Protein AF-A0A9E3U7C8-F1 (afdb_monomer_lite)

pLDDT: mean 84.51, std 13.83, range [32.12, 98.0]

Foldseek 3Di:
DPVVQVPDPDHDAQDLQDFLLSLLVCLVVCCPPYPAHNLNSLVSVCVQAVLPLLSLLLSLQVCLVDDPDPVDDLVVSLVSLVSSCVSCVNPCLLLSLLSCLLCVVVPPPDDPVSVVSSVVSCVSSVDDNDDNVVSNVVSVVSSVVVSVLSNVCCPPNHHNDPGDPPDNCPPPVPVQVNLVVPQPADEDEDDLAADDAASYWYQYPVFGIWGFHHDDVQWTWTQGNVGIDIDGYD

Radius of gyration: 23.05 Å; chains: 1; bounding box: 48×33×70 Å

Structure (mmCIF, N/CA/C/O backbone):
data_AF-A0A9E3U7C8-F1
#
_entry.id   AF-A0A9E3U7C8-F1
#
loop_
_atom_site.group_PDB
_atom_site.id
_atom_site.type_symbol
_atom_site.label_atom_id
_atom_site.label_alt_id
_atom_site.label_comp_id
_atom_site.label_asym_id
_atom_site.label_entity_id
_atom_site.label_seq_id
_atom_site.pdbx_PDB_ins_code
_atom_site.Cartn_x
_atom_site.Cartn_y
_atom_site.Cartn_z
_atom_site.occupancy
_atom_site.B_iso_or_equiv
_atom_site.auth_seq_id
_atom_site.auth_comp_id
_atom_site.auth_asym_id
_atom_site.auth_atom_id
_atom_site.pdbx_PDB_model_num
ATOM 1 N N . MET A 1 1 ? -19.867 4.356 0.091 1.00 78.50 1 MET A N 1
ATOM 2 C CA . MET A 1 1 ? -18.751 3.593 0.714 1.00 78.50 1 MET A CA 1
ATOM 3 C C . MET A 1 1 ? -18.212 4.478 1.822 1.00 78.50 1 MET A C 1
ATOM 5 O O . MET A 1 1 ? -17.966 5.629 1.525 1.00 78.50 1 MET A O 1
ATOM 9 N N . PHE A 1 2 ? -18.067 3.967 3.047 1.00 81.31 2 PHE A N 1
ATOM 10 C CA . PHE A 1 2 ? -17.674 4.732 4.254 1.00 81.31 2 PHE A CA 1
ATOM 11 C C . PHE A 1 2 ? -18.694 5.779 4.751 1.00 81.31 2 PHE A C 1
ATOM 13 O O . PHE A 1 2 ? -18.320 6.736 5.419 1.00 81.31 2 PHE A O 1
ATOM 20 N N . GLU A 1 3 ? -19.989 5.555 4.510 1.00 80.94 3 GLU A N 1
ATOM 21 C CA . GLU A 1 3 ? -21.076 6.455 4.952 1.00 80.94 3 GLU A CA 1
ATOM 22 C C . GLU A 1 3 ? -21.087 6.670 6.477 1.00 80.94 3 GLU A C 1
ATOM 24 O O . GLU A 1 3 ? -21.337 7.763 6.963 1.00 80.94 3 GLU A O 1
ATOM 29 N N . ASP A 1 4 ? -20.693 5.655 7.246 1.00 75.62 4 ASP A N 1
ATOM 30 C CA . ASP A 1 4 ? -20.546 5.715 8.705 1.00 75.62 4 ASP A CA 1
ATOM 31 C C . ASP A 1 4 ? -19.443 6.668 9.202 1.00 75.62 4 ASP A C 1
ATOM 33 O O . ASP A 1 4 ? -19.401 7.001 10.390 1.00 75.62 4 ASP A O 1
ATOM 37 N N . ILE A 1 5 ? -18.521 7.061 8.323 1.00 76.06 5 ILE A N 1
ATOM 38 C CA . ILE A 1 5 ? -17.492 8.071 8.580 1.00 76.06 5 ILE A CA 1
ATOM 39 C C . ILE A 1 5 ? -17.965 9.435 8.081 1.00 76.06 5 ILE A C 1
ATOM 41 O O . ILE A 1 5 ? -17.822 10.413 8.811 1.00 76.06 5 ILE A O 1
ATOM 45 N N . ASP A 1 6 ? -18.558 9.485 6.887 1.00 77.94 6 ASP A N 1
ATOM 46 C CA . ASP A 1 6 ? -19.088 10.716 6.289 1.00 77.94 6 ASP A CA 1
ATOM 47 C C . ASP A 1 6 ? -20.191 11.353 7.157 1.00 77.94 6 ASP A C 1
ATOM 49 O O . ASP A 1 6 ? -20.260 12.575 7.284 1.00 77.94 6 ASP A O 1
ATOM 53 N N . ASP A 1 7 ? -21.009 10.530 7.821 1.00 74.88 7 ASP A N 1
ATOM 54 C CA . ASP A 1 7 ? -22.112 10.969 8.685 1.00 74.88 7 ASP A CA 1
ATOM 55 C C . ASP A 1 7 ? -21.655 11.475 10.070 1.00 74.88 7 ASP A C 1
ATOM 57 O O . ASP A 1 7 ? -22.468 11.935 10.886 1.00 74.88 7 ASP A O 1
ATOM 61 N N . GLN A 1 8 ? -20.356 11.398 10.384 1.00 70.12 8 GLN A N 1
ATOM 62 C CA . GLN A 1 8 ? -19.841 11.871 11.666 1.00 70.12 8 GLN A CA 1
ATOM 63 C C . GLN A 1 8 ? -19.815 13.400 11.711 1.00 70.12 8 GLN A C 1
ATOM 65 O O . GLN A 1 8 ? -19.212 14.077 10.886 1.00 70.12 8 GLN A O 1
ATOM 70 N N . LYS A 1 9 ? -20.430 13.966 12.758 1.00 57.94 9 LYS A N 1
ATOM 71 C CA . LYS A 1 9 ? -20.513 15.424 12.970 1.00 57.94 9 LYS A CA 1
ATOM 72 C C . LYS A 1 9 ? -19.160 16.104 13.199 1.00 57.94 9 LYS A C 1
ATOM 74 O O . LYS A 1 9 ? -19.092 17.331 13.173 1.00 57.94 9 LYS A O 1
ATOM 79 N N . SER A 1 10 ? -18.110 15.339 13.486 1.00 58.47 10 SER A N 1
ATOM 80 C CA . SER A 1 10 ? -16.766 15.852 13.733 1.00 58.47 10 SER A CA 1
ATOM 81 C C . SER A 1 10 ? -15.799 15.261 12.711 1.00 58.47 10 SER A C 1
ATOM 83 O O . SER A 1 10 ? -15.865 14.057 1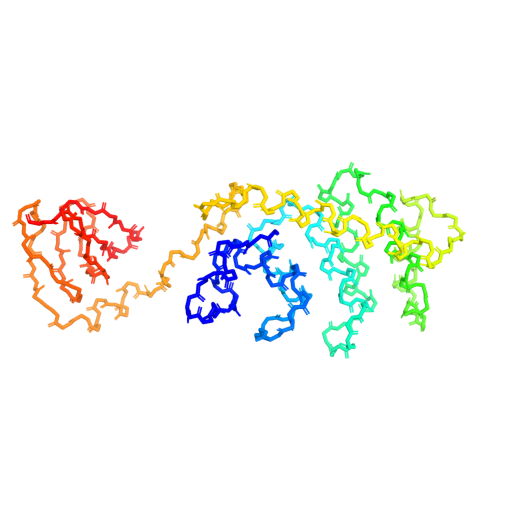2.465 1.00 58.47 10 SER A O 1
ATOM 85 N N . PRO A 1 11 ? -14.897 16.075 12.133 1.00 63.81 11 PRO A N 1
ATOM 86 C CA . PRO A 1 11 ? -13.917 15.579 11.181 1.00 63.81 11 PRO A CA 1
ATOM 87 C C . PRO A 1 11 ? -13.033 14.529 11.857 1.00 63.81 11 PRO A C 1
ATOM 89 O O . PRO A 1 11 ? -12.465 14.779 12.922 1.00 63.81 11 PRO A O 1
ATOM 92 N N . ILE A 1 12 ? -12.926 13.350 11.243 1.00 65.25 12 ILE A N 1
ATOM 93 C CA . ILE A 1 12 ? -12.009 12.313 11.712 1.00 65.25 12 ILE A CA 1
ATOM 94 C C . ILE A 1 12 ? -10.585 12.821 11.499 1.00 65.25 12 ILE A C 1
ATOM 96 O O . ILE A 1 12 ? -10.178 13.101 10.371 1.00 65.25 12 ILE A O 1
ATOM 100 N N . GLU A 1 13 ? -9.811 12.924 12.578 1.00 66.62 13 GLU A N 1
ATOM 101 C CA . GLU A 1 13 ? -8.383 13.190 12.460 1.00 66.62 13 GLU A CA 1
ATOM 102 C C . GLU A 1 13 ? -7.689 11.935 11.918 1.00 66.62 13 GLU A C 1
ATOM 104 O O . GLU A 1 13 ? -7.498 10.936 12.613 1.00 66.62 13 GLU A O 1
ATOM 109 N N . ILE A 1 14 ? -7.347 11.974 10.632 1.00 73.00 14 ILE A N 1
ATOM 110 C CA . ILE A 1 14 ? -6.624 10.898 9.962 1.00 73.00 14 ILE A CA 1
ATOM 111 C C . ILE A 1 14 ? -5.129 11.099 10.227 1.00 73.00 14 ILE A C 1
ATOM 113 O O . ILE A 1 14 ? -4.479 11.932 9.593 1.00 73.00 14 ILE A O 1
ATOM 117 N N . SER A 1 15 ? -4.597 10.335 11.180 1.00 78.75 15 SER A N 1
ATOM 118 C CA . SER A 1 15 ? -3.176 10.287 11.536 1.00 78.75 15 SER A CA 1
ATOM 119 C C . SER A 1 15 ? -2.594 8.881 11.330 1.00 78.75 15 SER A C 1
ATOM 121 O O . SER A 1 15 ? -3.323 7.918 11.080 1.00 78.75 15 SER A O 1
ATOM 123 N N . ARG A 1 16 ? -1.270 8.734 11.476 1.00 76.00 16 ARG A N 1
ATOM 124 C CA . ARG A 1 16 ? -0.581 7.429 11.398 1.00 76.00 16 ARG A CA 1
ATOM 125 C C . ARG A 1 16 ? -1.043 6.421 12.453 1.00 76.00 16 ARG A C 1
ATOM 127 O O . ARG A 1 16 ? -0.922 5.217 12.229 1.00 76.00 16 ARG A O 1
ATOM 134 N N . ASP A 1 17 ? -1.589 6.903 13.565 1.00 79.31 17 ASP A N 1
ATOM 135 C CA . ASP A 1 17 ? -2.073 6.081 14.679 1.00 79.31 17 ASP A CA 1
ATOM 136 C C . ASP A 1 17 ? -3.568 5.751 14.560 1.00 79.31 17 ASP A C 1
ATOM 138 O O . ASP A 1 17 ? -4.105 4.979 15.355 1.00 79.31 17 ASP A O 1
ATOM 142 N N . ALA A 1 18 ? -4.255 6.293 13.547 1.00 84.50 18 ALA A N 1
ATOM 143 C CA . ALA A 1 18 ? -5.677 6.060 13.338 1.00 84.50 18 ALA A CA 1
ATOM 144 C C . ALA A 1 18 ? -5.978 4.578 13.053 1.00 84.50 18 ALA A C 1
ATOM 146 O O . ALA A 1 18 ? -5.173 3.864 12.454 1.00 84.50 18 ALA A O 1
ATOM 147 N N . GLY A 1 19 ? -7.156 4.092 13.451 1.00 87.69 19 GLY A N 1
ATOM 148 C CA . GLY A 1 19 ? -7.571 2.712 13.169 1.00 87.69 19 GLY A CA 1
ATOM 149 C C . GLY A 1 19 ? -7.605 2.407 11.666 1.00 87.69 19 GLY A C 1
ATOM 150 O O . GLY A 1 19 ? -7.780 3.310 10.850 1.00 87.69 19 GLY A O 1
ATOM 151 N N . ASP A 1 20 ? -7.465 1.133 11.288 1.00 91.94 20 ASP A N 1
ATOM 152 C CA . ASP A 1 20 ? -7.358 0.723 9.875 1.00 91.94 20 ASP A CA 1
ATOM 153 C C . ASP A 1 20 ? -8.473 1.295 8.999 1.00 91.94 20 ASP A C 1
ATOM 155 O O . ASP A 1 20 ? -8.213 1.754 7.894 1.00 91.94 20 ASP A O 1
ATOM 159 N N . ARG A 1 21 ? -9.707 1.337 9.512 1.00 91.19 21 ARG A N 1
ATOM 160 C CA . ARG A 1 21 ? -10.847 1.901 8.789 1.00 91.19 21 ARG A CA 1
ATOM 161 C C . ARG A 1 21 ? -10.621 3.358 8.363 1.00 91.19 21 ARG A C 1
ATOM 163 O O . ARG A 1 21 ? -10.924 3.707 7.227 1.00 91.19 21 ARG A O 1
ATOM 170 N N . ALA A 1 22 ? -10.076 4.186 9.253 1.00 89.44 22 ALA A N 1
ATOM 171 C CA . ALA A 1 22 ? -9.785 5.590 8.971 1.00 89.44 22 ALA A CA 1
ATOM 172 C C . ALA A 1 22 ? -8.627 5.737 7.971 1.00 89.44 22 ALA A C 1
ATOM 174 O O . ALA A 1 22 ? -8.681 6.592 7.091 1.00 89.44 22 ALA A O 1
ATOM 175 N N . VAL A 1 23 ? -7.616 4.864 8.051 1.00 91.56 23 VAL A N 1
ATOM 176 C CA . VAL A 1 23 ? -6.511 4.829 7.077 1.00 91.56 23 VAL A CA 1
ATOM 177 C C . VAL A 1 23 ? -7.024 4.440 5.686 1.00 91.56 23 VAL A C 1
ATOM 179 O O . VAL A 1 23 ? -6.678 5.081 4.698 1.00 91.56 23 VAL A O 1
ATOM 182 N N . VAL A 1 24 ? -7.903 3.438 5.588 1.00 93.31 24 VAL A N 1
ATOM 183 C CA . VAL A 1 24 ? -8.509 3.030 4.308 1.00 93.31 24 VAL A CA 1
ATOM 184 C C . VAL A 1 24 ? -9.419 4.130 3.753 1.00 93.31 24 VAL A C 1
ATOM 186 O O . VAL A 1 24 ? -9.406 4.387 2.550 1.00 93.31 24 VAL A O 1
ATOM 189 N N . TYR A 1 25 ? -10.166 4.824 4.611 1.00 90.25 25 TYR A N 1
ATOM 190 C CA . TYR A 1 25 ? -10.960 5.987 4.214 1.00 90.25 25 TYR A CA 1
ATOM 191 C C . TYR A 1 25 ? -10.094 7.126 3.643 1.00 90.25 25 TYR A C 1
ATOM 193 O O . TYR A 1 25 ? -10.458 7.729 2.630 1.00 90.25 25 TYR A O 1
ATOM 201 N N . ALA A 1 26 ? -8.911 7.371 4.218 1.00 89.69 26 ALA A N 1
ATOM 202 C CA . ALA A 1 26 ? -7.942 8.342 3.696 1.00 89.69 26 ALA A CA 1
ATOM 203 C C . ALA A 1 26 ? -7.500 8.015 2.263 1.00 89.69 26 ALA A C 1
ATOM 205 O O . ALA A 1 26 ? -7.431 8.892 1.401 1.00 89.69 26 ALA A O 1
ATOM 206 N N . ILE A 1 27 ? -7.246 6.729 2.002 1.00 92.44 27 ILE A N 1
ATOM 207 C CA . ILE A 1 27 ? -6.900 6.226 0.670 1.00 92.44 27 ILE A CA 1
ATOM 208 C C . ILE A 1 27 ? -8.081 6.422 -0.291 1.00 92.44 27 ILE A C 1
ATOM 210 O O . ILE A 1 27 ? -7.892 6.906 -1.407 1.00 92.44 27 ILE A O 1
ATOM 214 N N . TRP A 1 28 ? -9.300 6.069 0.134 1.00 90.94 28 TRP A N 1
ATOM 215 C CA . TRP A 1 28 ? -10.503 6.142 -0.701 1.00 90.94 28 TRP A CA 1
ATOM 216 C C . TRP A 1 28 ? -10.841 7.572 -1.135 1.00 90.94 28 TRP A C 1
ATOM 218 O O . TRP A 1 28 ? -11.059 7.822 -2.320 1.00 90.94 28 TRP A O 1
ATOM 228 N N . THR A 1 29 ? -10.818 8.520 -0.200 1.00 87.81 29 THR A N 1
ATOM 229 C CA . THR A 1 29 ? -11.077 9.945 -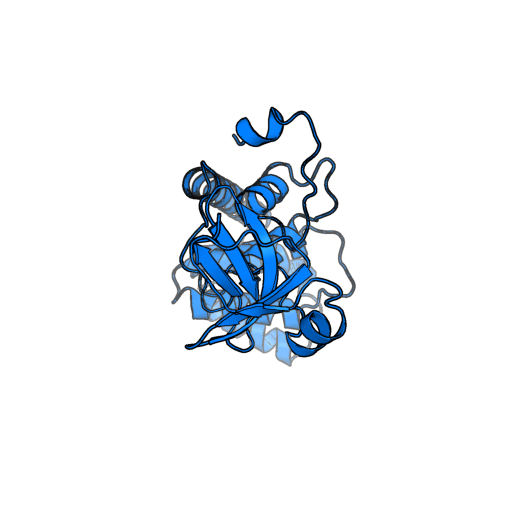0.477 1.00 87.81 29 THR A CA 1
ATOM 230 C C . THR A 1 29 ? -9.949 10.632 -1.246 1.00 87.81 29 THR A C 1
ATOM 232 O O . THR A 1 29 ? -10.059 11.816 -1.565 1.00 87.81 29 THR A O 1
ATOM 235 N N . ARG A 1 30 ? -8.844 9.915 -1.513 1.00 81.56 30 ARG A N 1
ATOM 236 C CA . ARG A 1 30 ? -7.573 10.460 -2.016 1.00 81.56 30 ARG A CA 1
ATOM 237 C C . ARG A 1 30 ? -7.138 11.719 -1.250 1.00 81.56 30 ARG A C 1
ATOM 239 O O . ARG A 1 30 ? -6.553 12.629 -1.828 1.00 81.56 30 ARG A O 1
ATOM 246 N N . SER A 1 31 ? -7.470 11.761 0.043 1.00 61.91 31 SER A N 1
ATOM 247 C CA . SER A 1 31 ? -7.299 12.889 0.959 1.00 61.91 31 SER A CA 1
ATOM 248 C C . SER A 1 31 ? -7.718 14.259 0.397 1.00 61.91 31 SER A C 1
ATOM 250 O O . SER A 1 31 ? -6.964 15.231 0.443 1.00 61.91 31 SER A O 1
ATOM 252 N N . ALA A 1 32 ? -8.962 14.389 -0.074 1.00 47.03 32 ALA A N 1
ATOM 253 C CA . ALA A 1 32 ? -9.602 15.701 -0.213 1.00 47.03 32 ALA A CA 1
ATOM 254 C C . ALA A 1 32 ? -9.953 16.279 1.181 1.00 47.03 32 ALA A C 1
ATOM 256 O O . ALA A 1 32 ? -11.120 16.359 1.552 1.00 47.03 32 ALA A O 1
ATOM 257 N N . GLY A 1 33 ? -8.937 16.636 1.983 1.00 48.03 33 GLY A N 1
ATOM 258 C CA . GLY A 1 33 ? -9.104 17.348 3.263 1.00 48.03 33 GLY A CA 1
ATOM 259 C C . GLY A 1 33 ? -8.424 16.749 4.506 1.00 48.03 33 GLY A C 1
ATOM 260 O O . GLY A 1 33 ? -8.638 17.270 5.600 1.00 48.03 33 GLY A O 1
ATOM 261 N N . GLY A 1 34 ? -7.619 15.685 4.386 1.00 54.84 34 GLY A N 1
ATOM 262 C CA . GLY A 1 34 ? -6.896 15.064 5.508 1.00 54.84 34 GLY A CA 1
ATOM 263 C C . GLY A 1 34 ? -5.402 15.424 5.566 1.00 54.84 34 GLY A C 1
ATOM 264 O O . GLY A 1 34 ? -4.814 15.844 4.575 1.00 54.84 34 GLY A O 1
ATOM 265 N N . ARG A 1 35 ? -4.759 15.229 6.731 1.00 66.62 35 ARG A N 1
ATOM 266 C CA . ARG A 1 35 ? -3.300 15.421 6.913 1.00 66.62 35 ARG A CA 1
ATOM 267 C C . ARG A 1 35 ? -2.441 14.275 6.360 1.00 66.62 35 ARG A C 1
ATOM 269 O O . ARG A 1 35 ? -1.246 14.474 6.189 1.00 66.62 35 ARG A O 1
ATOM 276 N N . LEU A 1 36 ? -3.023 13.096 6.126 1.00 79.94 36 LEU A N 1
ATOM 277 C CA . LEU A 1 36 ? -2.306 11.900 5.675 1.00 79.94 36 LEU A CA 1
ATOM 278 C C . LEU A 1 36 ? -2.376 11.794 4.147 1.00 79.94 36 LEU A C 1
ATOM 280 O O . LEU A 1 36 ? -3.473 11.724 3.587 1.00 79.94 36 LEU A O 1
ATOM 284 N N . ALA A 1 37 ? -1.224 11.785 3.480 1.00 87.38 37 ALA A N 1
ATOM 285 C CA . ALA A 1 37 ? -1.157 11.572 2.036 1.00 87.38 37 ALA A CA 1
ATOM 286 C C . ALA A 1 37 ? -1.472 10.105 1.675 1.00 87.38 37 ALA A C 1
ATOM 288 O O . ALA A 1 37 ? -1.396 9.208 2.519 1.00 87.38 37 ALA A O 1
ATOM 289 N N . VAL A 1 38 ? -1.872 9.840 0.427 1.00 90.56 38 VAL A N 1
ATOM 290 C CA . VAL A 1 38 ? -2.312 8.493 0.002 1.00 90.56 38 VAL A CA 1
ATOM 291 C C . VAL A 1 38 ? -1.163 7.481 0.049 1.00 90.56 38 VAL A C 1
ATOM 293 O O . VAL A 1 38 ? -1.358 6.351 0.499 1.00 90.56 38 VAL A O 1
ATOM 296 N N . ASP A 1 39 ? 0.034 7.881 -0.375 1.00 90.62 39 ASP A N 1
ATOM 297 C CA . ASP A 1 39 ? 1.257 7.081 -0.272 1.00 90.62 39 ASP A CA 1
ATOM 298 C C . ASP A 1 39 ? 1.586 6.765 1.195 1.00 90.62 39 ASP A C 1
ATOM 300 O O . ASP A 1 39 ? 1.829 5.609 1.547 1.00 90.62 39 ASP A O 1
ATOM 304 N N . GLU A 1 40 ? 1.477 7.765 2.071 1.00 90.38 40 GLU A N 1
ATOM 305 C CA . GLU A 1 40 ? 1.705 7.618 3.505 1.00 90.38 40 GLU A CA 1
ATOM 306 C C . GLU A 1 40 ? 0.694 6.655 4.143 1.00 90.38 40 GLU A C 1
ATOM 308 O O . GLU A 1 40 ? 1.067 5.808 4.956 1.00 90.38 40 GLU A O 1
ATOM 313 N N . ALA A 1 41 ? -0.575 6.719 3.735 1.00 92.56 41 ALA A N 1
ATOM 314 C CA . ALA A 1 41 ? -1.621 5.819 4.203 1.00 92.56 41 ALA A CA 1
ATOM 315 C C . ALA A 1 41 ? -1.356 4.357 3.803 1.00 92.56 41 ALA A C 1
ATOM 317 O O . ALA A 1 41 ? -1.465 3.456 4.642 1.00 92.56 41 ALA A O 1
ATOM 318 N N . TRP A 1 42 ? -0.930 4.100 2.562 1.00 95.00 42 TRP A N 1
ATOM 319 C CA . TRP A 1 42 ? -0.476 2.762 2.162 1.00 95.00 42 TRP A CA 1
ATOM 320 C C . TRP A 1 42 ? 0.778 2.324 2.923 1.00 95.00 42 TRP A C 1
ATOM 322 O O . TRP A 1 42 ? 0.886 1.157 3.307 1.00 95.00 42 TRP A O 1
ATOM 332 N N . GLY A 1 43 ? 1.698 3.253 3.195 1.00 92.69 43 GLY A N 1
ATOM 333 C CA . GLY A 1 43 ? 2.867 3.022 4.039 1.00 92.69 43 GLY A CA 1
ATOM 334 C C . GLY A 1 43 ? 2.496 2.575 5.455 1.00 92.69 43 GLY A C 1
ATOM 335 O O . GLY A 1 43 ? 3.061 1.600 5.954 1.00 92.69 43 GLY A O 1
ATOM 336 N N . VAL A 1 44 ? 1.498 3.219 6.071 1.00 92.62 44 VAL A N 1
ATOM 337 C CA . VAL A 1 44 ? 0.944 2.832 7.380 1.00 92.62 44 VAL A CA 1
ATOM 338 C C . VAL A 1 44 ? 0.355 1.421 7.329 1.00 92.62 44 VAL A C 1
ATOM 340 O O . VAL A 1 44 ? 0.663 0.603 8.198 1.00 92.62 44 VAL A O 1
ATOM 343 N N . LEU A 1 45 ? -0.450 1.097 6.310 1.00 94.69 45 LEU A N 1
ATOM 344 C CA . LEU A 1 45 ? -1.019 -0.249 6.169 1.00 94.69 45 LEU A CA 1
ATOM 345 C C . LEU A 1 45 ? 0.066 -1.314 5.985 1.00 94.69 45 LEU A C 1
ATOM 347 O O . LEU A 1 45 ? 0.017 -2.349 6.646 1.00 94.69 45 LEU A O 1
ATOM 351 N N . HIS A 1 46 ? 1.072 -1.062 5.147 1.00 94.81 46 HIS A N 1
ATOM 352 C CA . HIS A 1 46 ? 2.191 -1.985 4.969 1.00 94.81 46 HIS A CA 1
ATOM 353 C C . HIS A 1 46 ? 2.988 -2.186 6.267 1.00 94.81 46 HIS A C 1
ATOM 355 O O . HIS A 1 46 ? 3.340 -3.315 6.593 1.00 94.81 46 HIS A O 1
ATOM 361 N N . ALA A 1 47 ? 3.235 -1.124 7.039 1.00 92.00 47 ALA A N 1
ATOM 362 C CA . ALA A 1 47 ? 3.938 -1.237 8.317 1.00 92.00 47 ALA A CA 1
ATOM 363 C C . ALA A 1 47 ? 3.182 -2.120 9.329 1.00 92.00 47 ALA A C 1
ATOM 365 O O . ALA A 1 47 ? 3.803 -2.880 10.070 1.00 92.00 47 ALA A O 1
ATOM 366 N N . ARG A 1 48 ? 1.844 -2.055 9.341 1.00 92.06 48 ARG A N 1
ATOM 367 C CA . ARG A 1 48 ? 0.985 -2.885 10.209 1.00 92.06 48 ARG A CA 1
ATOM 368 C C . ARG A 1 48 ? 0.836 -4.324 9.712 1.00 92.06 48 ARG A C 1
ATOM 370 O O . ARG A 1 48 ? 0.657 -5.243 10.512 1.00 92.06 48 ARG A O 1
ATOM 377 N N . TYR A 1 49 ? 0.893 -4.512 8.396 1.00 93.56 49 TYR A N 1
ATOM 378 C CA . TYR A 1 49 ? 0.641 -5.779 7.716 1.00 93.56 49 TYR A CA 1
ATOM 379 C C . TYR A 1 49 ? 1.751 -6.081 6.693 1.00 93.56 49 TYR A C 1
ATOM 381 O O . TYR A 1 49 ? 1.489 -6.093 5.488 1.00 93.56 49 TYR A O 1
ATOM 389 N N . PRO A 1 50 ? 2.991 -6.350 7.147 1.00 92.12 50 PRO A N 1
ATOM 390 C CA . PRO A 1 50 ? 4.144 -6.530 6.257 1.00 92.12 50 PRO A CA 1
ATOM 391 C C . PRO A 1 50 ? 4.027 -7.768 5.357 1.00 92.12 50 PRO A C 1
ATOM 393 O O . PRO A 1 50 ? 4.635 -7.820 4.289 1.00 92.12 50 PRO A O 1
ATOM 396 N N . ASP A 1 51 ? 3.218 -8.751 5.761 1.00 91.56 51 ASP A N 1
ATOM 397 C CA . ASP A 1 51 ? 2.965 -9.969 4.986 1.00 91.56 51 ASP A CA 1
ATOM 398 C C . ASP A 1 51 ? 1.927 -9.759 3.864 1.00 91.56 51 ASP A C 1
ATOM 400 O O . ASP A 1 51 ? 1.781 -10.601 2.975 1.00 91.56 51 ASP A O 1
ATOM 404 N N . GLU A 1 52 ? 1.205 -8.632 3.863 1.00 94.94 52 GLU A N 1
ATOM 405 C CA . GLU A 1 52 ? 0.274 -8.269 2.795 1.00 94.94 52 GLU A CA 1
ATOM 406 C C . GLU A 1 52 ? 1.018 -7.510 1.688 1.00 94.94 52 GLU A C 1
ATOM 408 O O . GLU A 1 52 ? 1.069 -6.279 1.641 1.00 94.94 52 GLU A O 1
ATOM 413 N N . ALA A 1 53 ? 1.606 -8.272 0.763 1.00 96.06 53 ALA A N 1
ATOM 414 C CA . ALA A 1 53 ? 2.432 -7.743 -0.323 1.00 96.06 53 ALA A CA 1
ATOM 415 C C . ALA A 1 53 ? 1.718 -6.692 -1.197 1.00 96.06 53 ALA A C 1
ATOM 417 O O . ALA A 1 53 ? 2.381 -5.824 -1.772 1.00 96.06 53 ALA A O 1
ATOM 418 N N . ARG A 1 54 ? 0.377 -6.731 -1.284 1.00 97.62 54 ARG A N 1
ATOM 419 C CA . ARG A 1 54 ? -0.407 -5.736 -2.035 1.00 97.62 54 ARG A CA 1
ATOM 420 C C . ARG A 1 54 ? -0.240 -4.328 -1.465 1.00 97.62 54 ARG A C 1
ATOM 422 O O . ARG A 1 54 ? -0.226 -3.375 -2.236 1.00 97.62 54 ARG A O 1
ATOM 429 N N . PHE A 1 55 ? -0.064 -4.182 -0.151 1.00 97.25 55 PHE A N 1
ATOM 430 C CA . PHE A 1 55 ? 0.104 -2.867 0.473 1.00 97.25 55 PHE A CA 1
ATOM 431 C C . PHE A 1 55 ? 1.448 -2.242 0.117 1.00 97.25 55 PHE A C 1
ATOM 433 O O . PHE A 1 55 ? 1.493 -1.064 -0.221 1.00 97.25 55 PHE A O 1
ATOM 440 N N . LEU A 1 56 ? 2.530 -3.029 0.106 1.00 96.94 56 LEU A N 1
ATOM 441 C CA . LEU A 1 56 ? 3.833 -2.532 -0.341 1.00 96.94 56 LEU A CA 1
ATOM 442 C C . LEU A 1 56 ? 3.825 -2.165 -1.828 1.00 96.94 56 LEU A C 1
ATOM 444 O O . LEU A 1 56 ? 4.418 -1.160 -2.215 1.00 96.94 56 LEU A O 1
ATOM 448 N N . LEU A 1 57 ? 3.141 -2.963 -2.651 1.00 98.00 57 LEU A N 1
ATOM 449 C CA . LEU A 1 57 ? 2.992 -2.694 -4.079 1.00 98.00 57 LEU A CA 1
ATOM 450 C C . LEU A 1 57 ? 2.254 -1.373 -4.321 1.00 98.00 57 LEU A C 1
ATOM 452 O O . LEU A 1 57 ? 2.733 -0.540 -5.087 1.00 98.00 57 LEU A O 1
ATOM 456 N N . LEU A 1 58 ? 1.114 -1.167 -3.658 1.00 97.81 58 LEU A N 1
ATOM 457 C CA . LEU A 1 58 ? 0.300 0.040 -3.816 1.00 97.81 58 LEU A CA 1
ATOM 458 C C . LEU A 1 58 ? 0.958 1.277 -3.193 1.00 97.81 58 LEU A C 1
ATOM 460 O O . LEU A 1 58 ? 0.849 2.363 -3.752 1.00 97.81 58 LEU A O 1
ATOM 464 N N . HIS A 1 59 ? 1.722 1.105 -2.112 1.00 95.81 59 HIS A N 1
ATOM 465 C CA . HIS A 1 59 ? 2.585 2.153 -1.570 1.00 95.81 59 HIS A CA 1
ATOM 466 C C . HIS A 1 59 ? 3.635 2.595 -2.598 1.00 95.81 59 HIS A C 1
ATOM 468 O O . HIS A 1 59 ? 3.736 3.780 -2.895 1.00 95.81 59 HIS A O 1
ATOM 474 N N . ALA A 1 60 ? 4.377 1.652 -3.187 1.00 95.44 60 ALA A N 1
ATOM 475 C CA . ALA A 1 60 ? 5.366 1.969 -4.216 1.00 95.44 60 ALA A CA 1
ATOM 476 C C . ALA A 1 60 ? 4.728 2.591 -5.472 1.00 95.44 60 ALA A C 1
ATOM 478 O O . ALA A 1 60 ? 5.347 3.427 -6.121 1.00 95.44 60 ALA A O 1
ATOM 479 N N . TYR A 1 61 ? 3.500 2.195 -5.817 1.00 96.00 61 TYR A N 1
ATOM 480 C CA . TYR A 1 61 ? 2.749 2.793 -6.918 1.00 96.00 61 TYR A CA 1
ATOM 481 C C . TYR A 1 61 ? 2.369 4.253 -6.643 1.00 96.00 61 TYR A C 1
ATOM 483 O O . TYR A 1 61 ? 2.620 5.103 -7.490 1.00 96.00 61 TYR A O 1
ATOM 491 N N . GLU A 1 62 ? 1.805 4.567 -5.476 1.00 93.62 62 GLU A N 1
ATOM 492 C CA . GLU A 1 62 ? 1.409 5.946 -5.152 1.00 93.62 62 GLU A CA 1
ATOM 493 C C . GLU A 1 62 ? 2.632 6.860 -4.938 1.00 93.62 62 GLU A C 1
ATOM 495 O O . GLU A 1 62 ? 2.575 8.026 -5.313 1.00 93.62 62 GLU A O 1
ATOM 500 N N . GLU A 1 63 ? 3.778 6.336 -4.481 1.00 91.88 63 GLU A N 1
ATOM 501 C CA . GLU A 1 63 ? 5.050 7.085 -4.478 1.00 91.88 63 GLU A CA 1
ATOM 502 C C . GLU A 1 63 ? 5.514 7.504 -5.883 1.00 91.88 63 GLU A C 1
ATOM 504 O O . GLU A 1 63 ? 6.158 8.542 -6.020 1.00 91.88 63 GLU A O 1
ATOM 509 N N . LEU A 1 64 ? 5.217 6.717 -6.927 1.00 91.56 64 LEU A N 1
ATOM 510 C CA . LEU A 1 64 ? 5.524 7.100 -8.313 1.00 91.56 64 LEU A CA 1
ATOM 511 C C . LEU A 1 64 ? 4.569 8.173 -8.845 1.00 91.56 64 LEU A C 1
ATOM 513 O O . LEU A 1 64 ? 4.940 8.929 -9.739 1.00 91.56 64 LEU A O 1
ATOM 517 N N . LEU A 1 65 ? 3.328 8.203 -8.352 1.00 89.31 65 LEU A N 1
ATOM 518 C CA . LEU A 1 65 ? 2.324 9.177 -8.787 1.00 89.31 65 LEU A CA 1
ATOM 519 C C . LEU A 1 65 ? 2.425 10.512 -8.044 1.00 89.31 65 LEU A C 1
ATOM 521 O O . LEU A 1 65 ? 1.987 11.531 -8.579 1.00 89.31 65 LEU A O 1
ATOM 525 N N . GLY A 1 66 ? 2.919 10.490 -6.806 1.00 84.00 66 GLY A N 1
ATOM 526 C CA . GLY A 1 66 ? 3.040 11.664 -5.953 1.00 84.00 66 GLY A CA 1
ATOM 527 C C . GLY A 1 66 ? 4.103 12.655 -6.427 1.00 84.00 66 GLY A C 1
ATOM 528 O O . GLY A 1 66 ? 4.947 12.360 -7.276 1.00 84.00 66 GLY A O 1
ATOM 529 N N . GLU A 1 67 ? 4.083 13.851 -5.837 1.00 74.12 67 GLU A N 1
ATOM 530 C CA . GLU A 1 67 ? 5.199 14.784 -5.977 1.00 74.12 67 GLU A CA 1
ATOM 531 C C . GLU A 1 67 ? 6.453 14.126 -5.403 1.00 74.12 67 GLU A C 1
ATOM 533 O O . GLU A 1 67 ? 6.465 13.677 -4.253 1.00 74.12 67 GLU A O 1
ATOM 538 N N . ARG A 1 68 ? 7.499 14.014 -6.229 1.00 67.06 68 ARG A N 1
ATOM 539 C CA . ARG A 1 68 ? 8.727 13.322 -5.845 1.00 67.06 68 ARG A CA 1
ATOM 540 C C . ARG A 1 68 ? 9.309 13.975 -4.596 1.00 67.06 68 ARG A C 1
ATOM 542 O O . ARG A 1 68 ? 9.847 15.076 -4.660 1.00 67.06 68 ARG A O 1
ATOM 549 N N . SER A 1 69 ? 9.214 13.278 -3.470 1.00 65.19 69 SER A N 1
ATOM 550 C CA . SER A 1 69 ? 9.921 13.663 -2.256 1.00 65.19 69 SER A CA 1
ATOM 551 C C . SER A 1 69 ? 11.385 13.238 -2.350 1.00 65.19 69 SER A C 1
ATOM 553 O O . SER A 1 69 ? 11.726 12.276 -3.045 1.00 65.19 69 SER A O 1
ATOM 555 N N . ASP A 1 70 ? 12.249 13.879 -1.562 1.00 65.62 70 ASP A N 1
ATOM 556 C CA . ASP A 1 70 ? 13.656 13.479 -1.395 1.00 65.62 70 ASP A CA 1
ATOM 557 C C . ASP A 1 70 ? 13.816 12.019 -0.915 1.00 65.62 70 ASP A C 1
ATOM 559 O O . ASP A 1 70 ? 14.908 11.444 -0.943 1.00 65.62 70 ASP A O 1
ATOM 563 N N . ALA A 1 71 ? 12.733 11.384 -0.451 1.00 72.00 71 ALA A N 1
ATOM 564 C CA . ALA A 1 71 ? 12.747 9.998 -0.017 1.00 72.00 71 ALA A CA 1
ATOM 565 C C . ALA A 1 71 ? 12.808 9.000 -1.185 1.00 72.00 71 ALA A C 1
ATOM 567 O O . ALA A 1 71 ? 13.281 7.875 -0.965 1.00 72.00 71 ALA A O 1
ATOM 568 N N . TRP A 1 72 ? 12.376 9.385 -2.391 1.00 86.69 72 TRP A N 1
ATOM 569 C CA . TRP A 1 72 ? 12.340 8.503 -3.556 1.00 86.69 72 TRP A CA 1
ATOM 570 C C . TRP A 1 72 ? 13.726 8.341 -4.195 1.00 86.69 72 TRP A C 1
ATOM 572 O O . TRP A 1 72 ? 14.445 9.305 -4.445 1.00 86.69 72 TRP A O 1
ATOM 582 N N . SER A 1 73 ? 14.104 7.098 -4.500 1.00 90.94 73 SER A N 1
ATOM 583 C CA . SER A 1 73 ? 15.256 6.800 -5.355 1.00 90.94 73 SER A CA 1
ATOM 584 C C . SER A 1 73 ? 15.036 5.498 -6.128 1.00 90.94 73 SER A C 1
ATOM 586 O O . SER A 1 73 ? 14.363 4.597 -5.606 1.00 90.94 73 SER A O 1
ATOM 588 N N . PRO A 1 74 ? 15.645 5.333 -7.321 1.00 93.25 74 PRO A N 1
ATOM 589 C CA . PRO A 1 74 ? 15.549 4.089 -8.081 1.00 93.25 74 PRO A CA 1
ATOM 590 C C . PRO A 1 74 ? 15.949 2.863 -7.258 1.00 93.25 74 PRO A C 1
ATOM 592 O O . PRO A 1 74 ? 15.238 1.862 -7.245 1.00 93.25 74 PRO A O 1
ATOM 595 N N . SER A 1 75 ? 17.035 2.950 -6.485 1.00 93.88 75 SER A N 1
ATOM 596 C CA . SER A 1 75 ? 17.516 1.834 -5.665 1.00 93.88 75 SER A CA 1
ATOM 597 C C . SER A 1 75 ? 16.495 1.406 -4.604 1.00 93.88 75 SER A C 1
ATOM 599 O O . SER A 1 75 ? 16.263 0.210 -4.415 1.00 93.88 75 SER A O 1
ATOM 601 N N . LYS A 1 76 ? 15.855 2.368 -3.917 1.00 93.50 76 LYS A N 1
ATOM 602 C CA . LYS A 1 76 ? 14.810 2.084 -2.917 1.00 93.50 76 LYS A CA 1
ATOM 603 C C . LYS A 1 76 ? 13.569 1.491 -3.573 1.00 93.50 76 LYS A C 1
ATOM 605 O O . LYS A 1 76 ? 13.024 0.511 -3.069 1.00 93.50 76 LYS A O 1
ATOM 610 N N . PHE A 1 77 ? 13.155 2.045 -4.708 1.00 95.19 77 PHE A N 1
ATOM 611 C CA . PHE A 1 77 ? 12.024 1.539 -5.473 1.00 95.19 77 PHE A CA 1
ATOM 612 C C . PHE A 1 77 ? 12.249 0.084 -5.918 1.00 95.19 77 PHE A C 1
ATOM 614 O O . PHE A 1 77 ? 11.431 -0.787 -5.621 1.00 95.19 77 PHE A O 1
ATOM 621 N N . LEU A 1 78 ? 13.395 -0.223 -6.535 1.00 96.06 78 LEU A N 1
ATOM 622 C CA . LEU A 1 78 ? 13.733 -1.585 -6.964 1.00 96.06 78 LEU A CA 1
ATOM 623 C C . LEU A 1 78 ? 13.808 -2.559 -5.776 1.00 96.06 78 LEU A C 1
ATOM 625 O O . LEU A 1 78 ? 13.402 -3.717 -5.899 1.00 96.06 78 LEU A O 1
ATOM 629 N N . ALA A 1 79 ? 14.279 -2.100 -4.610 1.00 95.94 79 ALA A N 1
ATOM 630 C CA . ALA A 1 79 ? 14.261 -2.897 -3.386 1.00 95.94 79 ALA A CA 1
ATOM 631 C C . ALA A 1 79 ? 12.828 -3.225 -2.926 1.00 95.94 79 ALA A C 1
ATOM 633 O O . ALA A 1 79 ? 12.558 -4.383 -2.597 1.00 95.94 79 ALA A O 1
ATOM 634 N N . LYS A 1 80 ? 11.899 -2.256 -2.972 1.00 95.94 80 LYS A N 1
ATOM 635 C CA . LYS A 1 80 ? 10.475 -2.491 -2.674 1.00 95.94 80 LYS A CA 1
ATOM 636 C C . LYS A 1 80 ? 9.850 -3.484 -3.655 1.00 95.94 80 LYS A C 1
ATOM 638 O O . LYS A 1 80 ? 9.201 -4.428 -3.217 1.00 95.94 80 LYS A O 1
ATOM 643 N N . VAL A 1 81 ? 10.099 -3.341 -4.961 1.00 96.44 81 VAL A N 1
ATOM 644 C CA . VAL A 1 81 ? 9.593 -4.288 -5.975 1.00 96.44 81 VAL A CA 1
ATOM 645 C C . VAL A 1 81 ? 10.107 -5.705 -5.709 1.00 96.44 81 VAL A C 1
ATOM 647 O O . VAL A 1 81 ? 9.337 -6.662 -5.764 1.00 96.44 81 VAL A O 1
ATOM 650 N N . ARG A 1 82 ? 11.391 -5.863 -5.358 1.00 96.12 82 ARG A N 1
ATOM 651 C CA . ARG A 1 82 ? 11.940 -7.171 -4.972 1.00 96.12 82 ARG A CA 1
ATOM 652 C C . ARG A 1 82 ? 11.205 -7.753 -3.764 1.00 96.12 82 ARG A C 1
ATOM 654 O O . ARG A 1 82 ? 10.784 -8.904 -3.820 1.00 96.12 82 ARG A O 1
ATOM 661 N N . GLN A 1 83 ? 11.019 -6.953 -2.715 1.00 96.00 83 GLN A N 1
ATOM 662 C CA . GLN A 1 83 ? 10.320 -7.375 -1.502 1.00 96.00 83 GLN A CA 1
ATOM 663 C C . GLN A 1 83 ? 8.873 -7.796 -1.794 1.00 96.00 83 GLN A C 1
ATOM 665 O O . GLN A 1 83 ? 8.442 -8.833 -1.305 1.00 96.00 83 GLN A O 1
ATOM 670 N N . VAL A 1 84 ? 8.147 -7.068 -2.650 1.00 96.50 84 VAL A N 1
ATOM 671 C CA . VAL A 1 84 ? 6.805 -7.468 -3.111 1.00 96.50 84 VAL A CA 1
ATOM 672 C C . VAL A 1 84 ? 6.829 -8.866 -3.729 1.00 96.50 84 VAL A C 1
ATOM 674 O O . VAL A 1 84 ? 6.004 -9.707 -3.378 1.00 96.50 84 VAL A O 1
ATOM 677 N N . LEU A 1 85 ? 7.774 -9.134 -4.635 1.00 94.62 85 LEU A N 1
ATOM 678 C CA . LEU A 1 85 ? 7.880 -10.430 -5.310 1.00 94.62 85 LEU A CA 1
ATOM 679 C C . LEU A 1 85 ? 8.236 -11.569 -4.349 1.00 94.62 85 LEU A C 1
ATOM 681 O O . LEU A 1 85 ? 7.749 -12.690 -4.526 1.00 94.62 85 LEU A O 1
ATOM 685 N N . ASP A 1 86 ? 9.083 -11.286 -3.359 1.00 93.94 86 ASP A N 1
ATOM 686 C CA . ASP A 1 86 ? 9.499 -12.240 -2.332 1.00 93.94 86 ASP A CA 1
ATOM 687 C C . ASP A 1 86 ? 8.335 -12.568 -1.388 1.00 93.94 86 ASP A C 1
ATOM 689 O O . ASP A 1 86 ? 7.976 -13.738 -1.256 1.00 93.94 86 ASP A O 1
ATOM 693 N N . THR A 1 87 ? 7.665 -11.555 -0.828 1.00 92.94 87 THR A N 1
ATOM 694 C CA . THR A 1 87 ? 6.513 -11.733 0.072 1.00 92.94 87 THR A CA 1
ATOM 695 C C . THR A 1 87 ? 5.319 -12.376 -0.642 1.00 92.94 87 THR A C 1
ATOM 697 O O . THR A 1 87 ? 4.628 -13.228 -0.084 1.00 92.94 87 THR A O 1
ATOM 700 N N . ALA A 1 88 ? 5.059 -12.014 -1.903 1.00 91.94 88 ALA A N 1
ATOM 701 C CA . ALA A 1 88 ? 3.922 -12.552 -2.649 1.00 91.94 88 ALA A CA 1
ATOM 702 C C . ALA A 1 88 ? 4.121 -14.001 -3.124 1.00 91.94 88 ALA A C 1
ATOM 704 O O . ALA A 1 88 ? 3.142 -14.627 -3.547 1.00 91.94 88 ALA A O 1
ATOM 705 N N . GLY A 1 89 ? 5.355 -14.522 -3.111 1.00 90.75 89 GLY A N 1
ATOM 706 C CA . GLY A 1 89 ? 5.681 -15.833 -3.679 1.00 90.75 89 GLY A CA 1
ATOM 707 C C . GLY A 1 89 ? 5.353 -15.926 -5.175 1.00 90.75 89 GLY A C 1
ATOM 708 O O . GLY A 1 89 ? 4.892 -16.959 -5.648 1.00 90.75 89 GLY A O 1
ATOM 709 N N . GLY A 1 90 ? 5.501 -14.820 -5.913 1.00 83.69 90 GLY A N 1
ATOM 710 C CA . GLY A 1 90 ? 5.198 -14.737 -7.348 1.00 83.69 90 GLY A CA 1
ATOM 711 C C . GLY A 1 90 ? 3.731 -14.475 -7.726 1.00 83.69 90 GLY A C 1
ATOM 712 O O . GLY A 1 90 ? 3.440 -14.251 -8.900 1.00 83.69 90 GLY A O 1
ATOM 713 N N . ARG A 1 91 ? 2.800 -14.434 -6.760 1.00 92.88 91 ARG A N 1
ATOM 714 C CA . ARG A 1 91 ? 1.367 -14.170 -7.027 1.00 92.88 91 ARG A CA 1
ATOM 715 C C . ARG A 1 91 ? 1.079 -12.776 -7.591 1.00 92.88 91 ARG A C 1
ATOM 717 O O . ARG A 1 91 ? 0.059 -12.608 -8.241 1.00 92.88 91 ARG A O 1
ATOM 724 N N . LEU A 1 92 ? 1.976 -11.815 -7.357 1.00 95.38 92 LEU A N 1
ATOM 725 C CA . LEU A 1 92 ? 1.873 -10.433 -7.843 1.00 95.38 92 LEU A CA 1
ATOM 726 C C . LEU A 1 92 ? 2.834 -10.134 -9.006 1.00 95.38 92 LEU A C 1
ATOM 728 O O . LEU A 1 92 ? 3.210 -8.985 -9.230 1.00 95.38 92 LEU A O 1
ATOM 732 N N . ASN A 1 93 ? 3.296 -11.159 -9.734 1.00 93.69 93 ASN A N 1
ATOM 733 C CA . ASN A 1 93 ? 4.179 -10.961 -10.888 1.00 93.69 93 ASN A CA 1
ATOM 734 C C . ASN A 1 93 ? 3.574 -10.033 -11.966 1.00 93.69 93 ASN A C 1
ATOM 736 O O . ASN A 1 93 ? 4.316 -9.190 -12.475 1.00 93.69 93 ASN A O 1
ATOM 740 N N . PRO A 1 94 ? 2.283 -10.149 -12.347 1.00 94.62 94 PRO A N 1
ATOM 741 C CA . PRO A 1 94 ? 1.672 -9.230 -13.310 1.00 94.62 94 PRO A CA 1
ATOM 742 C C . PRO A 1 94 ? 1.669 -7.775 -12.828 1.00 94.62 94 PRO A C 1
ATOM 744 O O . PRO A 1 94 ? 2.051 -6.882 -13.576 1.00 94.62 94 PRO A O 1
ATOM 747 N N . GLU A 1 95 ? 1.311 -7.541 -11.571 1.00 96.50 95 GLU A N 1
ATOM 748 C CA . GLU A 1 95 ? 1.199 -6.208 -10.984 1.00 96.50 95 GLU A CA 1
ATOM 749 C C . GLU A 1 95 ? 2.584 -5.583 -10.766 1.00 96.50 95 GLU A C 1
ATOM 751 O O . GLU A 1 95 ? 2.786 -4.403 -11.035 1.00 96.50 95 GLU A O 1
ATOM 756 N N . ALA A 1 96 ? 3.577 -6.372 -10.351 1.00 95.94 96 ALA A N 1
ATOM 757 C CA . ALA A 1 96 ? 4.963 -5.917 -10.257 1.00 95.94 96 ALA A CA 1
ATOM 758 C C . ALA A 1 96 ? 5.545 -5.568 -11.637 1.00 95.94 96 ALA A C 1
ATOM 760 O O . ALA A 1 96 ? 6.307 -4.610 -11.764 1.00 95.94 96 ALA A O 1
ATOM 761 N N . ARG A 1 97 ? 5.170 -6.311 -12.687 1.00 95.31 97 ARG A N 1
ATOM 762 C CA . ARG A 1 97 ? 5.526 -5.974 -14.073 1.00 95.31 97 ARG A CA 1
ATOM 763 C C . ARG A 1 97 ? 4.908 -4.646 -14.493 1.00 95.31 97 ARG A C 1
ATOM 765 O O . ARG A 1 97 ? 5.600 -3.827 -15.089 1.00 95.31 97 ARG A O 1
ATOM 772 N N . ASP A 1 98 ? 3.635 -4.436 -14.174 1.00 96.00 98 ASP A N 1
ATOM 773 C CA . ASP A 1 98 ? 2.945 -3.178 -14.451 1.00 96.00 98 ASP A CA 1
ATOM 774 C C . ASP A 1 98 ? 3.605 -2.013 -13.705 1.00 96.00 98 ASP A C 1
ATOM 776 O O . ASP A 1 98 ? 3.835 -0.959 -14.291 1.00 96.00 98 ASP A O 1
ATOM 780 N N . LEU A 1 99 ? 4.008 -2.221 -12.450 1.00 95.81 99 LEU A N 1
ATOM 781 C CA . LEU A 1 99 ? 4.699 -1.214 -11.647 1.00 95.81 99 LEU A CA 1
ATOM 782 C C . LEU A 1 99 ? 6.056 -0.821 -12.257 1.00 95.81 99 LEU A C 1
ATOM 784 O O . LEU A 1 99 ? 6.376 0.362 -12.348 1.00 95.81 99 LEU A O 1
ATOM 788 N N . LEU A 1 100 ? 6.831 -1.798 -12.742 1.00 95.19 100 LEU A N 1
ATOM 789 C CA . LEU A 1 100 ? 8.085 -1.546 -13.464 1.00 95.19 100 LEU A CA 1
ATOM 790 C C . LEU A 1 100 ? 7.867 -0.860 -14.821 1.00 95.19 100 LEU A C 1
ATOM 792 O O . LEU A 1 100 ? 8.737 -0.110 -15.259 1.00 95.19 100 LEU A O 1
ATOM 796 N N . ALA A 1 101 ? 6.745 -1.126 -15.498 1.00 94.31 101 ALA A N 1
ATOM 797 C CA . ALA A 1 101 ? 6.391 -0.451 -16.746 1.00 94.31 101 ALA A CA 1
ATOM 798 C C . ALA A 1 101 ? 6.050 1.024 -16.506 1.00 94.31 101 ALA A C 1
ATOM 800 O O . ALA A 1 101 ? 6.501 1.877 -17.261 1.00 94.31 101 ALA A O 1
ATOM 801 N N . VAL A 1 102 ? 5.306 1.325 -15.436 1.00 94.44 102 VAL A N 1
ATOM 802 C CA . VAL A 1 102 ? 4.973 2.706 -15.056 1.00 94.44 102 VAL A CA 1
ATOM 803 C C . VAL A 1 102 ? 6.222 3.499 -14.671 1.00 94.44 102 VAL A C 1
ATOM 805 O O . VAL A 1 102 ? 6.337 4.650 -15.067 1.00 94.44 102 VAL A O 1
ATOM 808 N N . ALA A 1 103 ? 7.171 2.882 -13.963 1.00 93.62 103 ALA A N 1
ATOM 809 C CA . ALA A 1 103 ? 8.405 3.539 -13.524 1.00 93.62 103 ALA A CA 1
ATOM 810 C C . ALA A 1 103 ? 9.493 3.647 -14.612 1.00 93.62 103 ALA A C 1
ATOM 812 O O . ALA A 1 103 ? 10.608 4.068 -14.313 1.00 93.62 103 ALA A O 1
ATOM 813 N N . ALA A 1 104 ? 9.244 3.194 -15.846 1.00 91.12 104 ALA A N 1
ATOM 814 C CA . ALA A 1 104 ? 10.302 3.002 -16.842 1.00 91.12 104 ALA A CA 1
ATOM 815 C C . ALA A 1 104 ? 11.104 4.284 -17.135 1.00 91.12 104 ALA A C 1
ATOM 817 O O . ALA A 1 104 ? 12.337 4.223 -17.214 1.00 91.12 104 ALA A O 1
ATOM 818 N N . ASP A 1 105 ? 10.411 5.418 -17.237 1.00 88.25 105 ASP A N 1
ATOM 819 C CA . ASP A 1 105 ? 11.015 6.729 -17.495 1.00 88.25 105 ASP A CA 1
ATOM 820 C C . ASP A 1 105 ? 11.751 7.264 -16.259 1.00 88.25 105 ASP A C 1
ATOM 822 O O . ASP A 1 105 ? 12.827 7.849 -16.370 1.00 88.25 105 ASP A O 1
ATOM 826 N N . ASP A 1 106 ? 11.218 7.003 -15.063 1.00 88.88 106 ASP A N 1
ATOM 827 C CA . ASP A 1 106 ? 11.812 7.447 -13.800 1.00 88.88 106 ASP A CA 1
ATOM 828 C C . ASP A 1 106 ? 13.088 6.668 -13.457 1.00 88.88 106 ASP A C 1
ATOM 830 O O . ASP A 1 106 ? 13.978 7.164 -12.766 1.00 88.88 106 ASP A O 1
ATOM 834 N N . LEU A 1 107 ? 13.194 5.442 -13.963 1.00 88.19 107 LEU A N 1
ATOM 835 C CA . LEU A 1 107 ? 14.339 4.562 -13.796 1.00 88.19 107 LEU A CA 1
ATOM 836 C C . LEU A 1 107 ? 15.489 4.887 -14.756 1.00 88.19 107 LEU A C 1
ATOM 838 O O . LEU A 1 107 ? 16.310 4.014 -14.976 1.00 88.19 107 LEU A O 1
ATOM 842 N N . HIS A 1 108 ? 15.585 6.078 -15.349 1.00 83.06 108 HIS A N 1
ATOM 843 C CA . HIS A 1 108 ? 16.758 6.464 -16.141 1.00 83.06 108 HIS A CA 1
ATOM 844 C C . HIS A 1 108 ? 17.251 7.871 -15.764 1.00 83.06 108 HIS A C 1
ATOM 846 O O . HIS A 1 108 ? 16.444 8.797 -15.701 1.00 83.06 108 HIS A O 1
ATOM 852 N N . PRO A 1 109 ? 18.571 8.074 -15.561 1.00 83.56 109 PRO A N 1
ATOM 853 C CA . PRO A 1 109 ? 19.664 7.091 -15.620 1.00 83.56 109 PRO A CA 1
ATOM 854 C C . PRO A 1 109 ? 19.815 6.252 -14.330 1.00 83.56 109 PRO A C 1
ATOM 856 O O . PRO A 1 109 ? 19.538 6.733 -13.233 1.00 83.56 109 PRO A O 1
ATOM 859 N N . LEU A 1 110 ? 20.312 5.011 -14.451 1.00 90.69 110 LEU A N 1
ATOM 860 C CA . LEU A 1 110 ? 20.658 4.141 -13.310 1.00 90.69 110 LEU A CA 1
ATOM 861 C C . LEU A 1 110 ? 22.163 3.993 -13.146 1.00 90.69 110 LEU A C 1
ATOM 863 O O . LEU A 1 110 ? 22.921 4.045 -14.114 1.00 90.69 110 LEU A O 1
ATOM 867 N N . SER A 1 111 ? 22.571 3.700 -11.912 1.00 92.62 111 SER A N 1
ATOM 868 C CA . SER A 1 111 ? 23.869 3.084 -11.649 1.00 92.62 111 SER A CA 1
ATOM 869 C C . SER A 1 111 ? 23.952 1.700 -12.312 1.00 92.62 111 SER A C 1
ATOM 871 O O . SER A 1 111 ? 22.932 1.044 -12.530 1.00 92.62 111 SER A O 1
ATOM 873 N N . GLU A 1 112 ? 25.165 1.220 -12.593 1.00 92.56 112 GLU A N 1
ATOM 874 C CA . GLU A 1 112 ? 25.383 -0.133 -13.133 1.00 92.56 112 GLU A CA 1
ATOM 875 C C . GLU A 1 112 ? 24.775 -1.215 -12.222 1.00 92.56 112 GLU A C 1
ATOM 877 O O . GLU A 1 112 ? 24.155 -2.175 -12.689 1.00 92.56 112 GLU A O 1
ATOM 882 N N . GLU A 1 113 ? 24.870 -1.017 -10.904 1.00 93.75 113 GLU A N 1
ATOM 883 C CA . GLU A 1 113 ? 24.276 -1.917 -9.921 1.00 93.75 113 GLU A CA 1
ATOM 884 C C . GLU A 1 113 ? 22.745 -1.966 -10.040 1.00 93.75 113 GLU A C 1
ATOM 886 O O . GLU A 1 113 ? 22.158 -3.055 -10.087 1.00 93.75 113 GLU A O 1
ATOM 891 N N . ASP A 1 114 ? 22.087 -0.806 -10.102 1.00 94.56 114 ASP A N 1
ATOM 892 C CA . ASP A 1 114 ? 20.629 -0.733 -10.203 1.00 94.56 114 ASP A CA 1
ATOM 893 C C . ASP A 1 114 ? 20.119 -1.185 -11.573 1.00 94.56 114 ASP A C 1
ATOM 895 O O . ASP A 1 114 ? 19.074 -1.834 -11.638 1.00 94.56 114 ASP A O 1
ATOM 899 N N . ALA A 1 115 ? 20.878 -0.963 -12.649 1.00 94.12 115 ALA A N 1
ATOM 900 C CA . ALA A 1 115 ? 20.585 -1.534 -13.960 1.00 94.12 115 ALA A CA 1
ATOM 901 C C . ALA A 1 115 ? 20.582 -3.073 -13.907 1.00 94.12 115 ALA A C 1
ATOM 903 O O . ALA A 1 115 ? 19.632 -3.717 -14.359 1.00 94.12 115 ALA A O 1
ATOM 904 N N . GLY A 1 116 ? 21.586 -3.677 -13.260 1.00 95.06 116 GLY A N 1
ATOM 905 C CA . GLY A 1 116 ? 21.631 -5.124 -13.044 1.00 95.06 116 GLY A CA 1
ATOM 906 C C . GLY A 1 116 ? 20.494 -5.642 -12.151 1.00 95.06 116 GLY A C 1
ATOM 907 O O . GLY A 1 116 ? 19.965 -6.733 -12.382 1.00 95.06 116 GLY A O 1
ATOM 908 N N . ARG A 1 117 ? 20.084 -4.878 -11.126 1.00 95.62 117 ARG A N 1
ATOM 909 C CA . ARG A 1 117 ? 18.919 -5.214 -10.283 1.00 95.62 117 ARG A CA 1
ATOM 910 C C . ARG A 1 117 ? 17.619 -5.168 -11.083 1.00 95.62 117 ARG A C 1
ATOM 912 O O . ARG A 1 117 ? 16.822 -6.101 -10.974 1.00 95.62 117 ARG A O 1
ATOM 919 N N . LEU A 1 118 ? 17.424 -4.127 -11.889 1.00 94.88 118 LEU A N 1
ATOM 920 C CA . LEU A 1 118 ? 16.262 -3.970 -12.757 1.00 94.88 118 LEU A CA 1
ATOM 921 C C . LEU A 1 118 ? 16.150 -5.134 -13.746 1.00 94.88 118 LEU A C 1
ATOM 923 O O . LEU A 1 118 ? 15.075 -5.716 -13.874 1.00 94.88 118 LEU A O 1
ATOM 927 N N . GLU A 1 119 ? 17.251 -5.542 -14.376 1.00 93.94 119 GLU A N 1
ATOM 928 C CA . GLU A 1 119 ? 17.237 -6.648 -15.338 1.00 93.94 119 GLU A CA 1
ATOM 929 C C . GLU A 1 119 ? 16.853 -7.991 -14.696 1.00 93.94 119 GLU A C 1
ATOM 931 O O . GLU A 1 119 ? 16.034 -8.744 -15.232 1.00 93.94 119 GLU A O 1
ATOM 936 N N . ARG A 1 120 ? 17.348 -8.266 -13.480 1.00 94.75 120 ARG A N 1
ATOM 937 C CA . ARG A 1 120 ? 16.934 -9.453 -12.709 1.00 94.75 120 ARG A CA 1
ATOM 938 C C . ARG A 1 120 ? 15.442 -9.436 -12.381 1.00 94.75 120 ARG A C 1
ATOM 940 O O . ARG A 1 120 ? 14.784 -10.473 -12.472 1.00 94.75 120 ARG A O 1
ATOM 947 N N . LEU A 1 121 ? 14.899 -8.276 -12.006 1.00 94.75 121 LEU A N 1
ATOM 948 C CA . LEU A 1 121 ? 13.468 -8.129 -11.733 1.00 94.75 121 LEU A CA 1
ATOM 949 C C . LEU A 1 121 ? 12.636 -8.343 -13.001 1.00 94.75 121 LEU A C 1
ATOM 951 O O . LEU A 1 121 ? 11.685 -9.122 -12.968 1.00 94.75 121 LEU A O 1
ATOM 955 N N . ARG A 1 122 ? 13.032 -7.733 -14.126 1.00 93.25 122 ARG A N 1
ATOM 956 C CA . ARG A 1 122 ? 12.379 -7.895 -15.438 1.00 93.25 122 ARG A CA 1
ATOM 957 C C . ARG A 1 122 ? 12.347 -9.348 -15.890 1.00 93.25 122 ARG A C 1
ATOM 959 O O . ARG A 1 122 ? 11.288 -9.836 -16.289 1.00 93.25 122 ARG A O 1
ATOM 966 N N . SER A 1 123 ? 13.472 -10.045 -15.750 1.00 93.38 123 SER A N 1
ATOM 967 C CA . SER A 1 123 ? 13.581 -11.478 -16.027 1.00 93.38 123 SER A CA 1
ATOM 968 C C . SER A 1 123 ? 12.622 -12.296 -15.156 1.00 93.38 123 SER A C 1
ATOM 970 O O . SER A 1 123 ? 11.907 -13.158 -15.663 1.00 93.38 123 SER A O 1
ATOM 972 N N . ARG A 1 124 ? 12.536 -11.991 -13.854 1.00 93.62 124 ARG A N 1
ATOM 973 C CA . ARG A 1 124 ? 11.665 -12.708 -12.906 1.00 93.62 124 ARG A CA 1
ATOM 974 C C . ARG A 1 124 ? 10.173 -12.525 -13.191 1.00 93.62 124 ARG A C 1
ATOM 976 O O . ARG A 1 124 ? 9.411 -13.475 -13.033 1.00 93.62 124 ARG A O 1
ATOM 983 N N . VAL A 1 125 ? 9.744 -11.330 -13.600 1.00 92.38 125 VAL A N 1
ATOM 984 C CA . VAL A 1 125 ? 8.322 -11.036 -13.883 1.00 92.38 125 VAL A CA 1
ATOM 985 C C . VAL A 1 125 ? 7.914 -11.298 -15.340 1.00 92.38 125 VAL A C 1
ATOM 987 O O . VAL A 1 125 ? 6.751 -11.084 -15.707 1.00 92.38 125 VAL A O 1
ATOM 990 N N . GLY A 1 126 ? 8.860 -11.751 -16.172 1.00 86.94 126 GLY A N 1
ATOM 991 C CA . GLY A 1 126 ? 8.654 -12.032 -17.593 1.00 86.94 126 GLY A CA 1
ATOM 992 C C . GLY A 1 126 ? 8.298 -10.782 -18.399 1.00 86.94 126 GLY A C 1
ATOM 993 O O . GLY A 1 126 ? 7.352 -10.803 -19.187 1.00 86.94 126 GLY A O 1
ATOM 994 N N . MET A 1 127 ? 8.986 -9.663 -18.153 1.00 75.94 127 MET A N 1
ATOM 995 C CA . MET A 1 127 ? 8.651 -8.385 -18.781 1.00 75.94 127 MET A CA 1
ATOM 996 C C . MET A 1 127 ? 8.985 -8.391 -20.281 1.00 75.94 127 MET A C 1
ATOM 998 O O . MET A 1 127 ? 10.129 -8.588 -20.679 1.00 75.94 127 MET A O 1
ATOM 1002 N N . ARG A 1 128 ? 7.981 -8.114 -21.117 1.00 68.25 128 ARG A N 1
ATOM 1003 C CA . ARG A 1 128 ? 8.166 -7.536 -22.459 1.00 68.25 128 ARG A CA 1
ATOM 1004 C C . ARG A 1 128 ? 7.908 -6.033 -22.355 1.00 68.25 128 ARG A C 1
ATOM 1006 O O . ARG A 1 128 ? 7.198 -5.629 -21.434 1.00 68.25 128 ARG A O 1
ATOM 1013 N N . ALA A 1 129 ? 8.473 -5.225 -23.258 1.00 60.53 129 ALA A N 1
ATOM 1014 C CA . ALA A 1 129 ? 8.176 -3.791 -23.329 1.00 60.53 129 ALA A CA 1
ATOM 1015 C C . ALA A 1 129 ? 6.652 -3.588 -23.270 1.00 60.53 129 ALA A C 1
ATOM 1017 O O . ALA A 1 129 ? 5.920 -4.114 -24.110 1.00 60.53 129 ALA A O 1
ATOM 1018 N N . GLY A 1 130 ? 6.186 -2.954 -22.197 1.00 69.12 130 GLY A N 1
ATOM 1019 C CA . GLY A 1 130 ? 4.772 -2.841 -21.862 1.00 69.12 130 GLY A CA 1
ATOM 1020 C C . GLY A 1 130 ? 4.293 -1.409 -22.024 1.00 69.12 130 GLY A C 1
ATOM 1021 O O . GLY A 1 130 ? 5.056 -0.473 -21.817 1.00 69.12 130 GLY A O 1
ATOM 1022 N N . ASP A 1 131 ? 3.021 -1.255 -22.376 1.00 87.19 131 ASP A N 1
ATOM 1023 C CA . ASP A 1 131 ? 2.332 0.033 -22.400 1.00 87.19 131 ASP A CA 1
ATOM 1024 C C . ASP A 1 131 ? 2.126 0.538 -20.958 1.00 87.19 131 ASP A C 1
ATOM 1026 O O . ASP A 1 131 ? 1.372 -0.065 -20.179 1.00 87.19 131 ASP A O 1
ATOM 1030 N N . ALA A 1 132 ? 2.824 1.623 -20.608 1.00 91.94 132 ALA A N 1
ATOM 1031 C CA . ALA A 1 132 ? 2.795 2.242 -19.286 1.00 91.94 132 ALA A CA 1
ATOM 1032 C C . ALA A 1 132 ? 1.403 2.786 -18.916 1.00 91.94 132 ALA A C 1
ATOM 1034 O O . ALA A 1 132 ? 0.989 2.670 -17.760 1.00 91.94 132 ALA A O 1
ATOM 1035 N N . ASP A 1 133 ? 0.631 3.292 -19.881 1.00 93.38 133 ASP A N 1
ATOM 1036 C CA . ASP A 1 133 ? -0.722 3.800 -19.634 1.00 93.38 133 ASP A CA 1
ATOM 1037 C C . ASP A 1 133 ? -1.688 2.656 -19.330 1.00 93.38 133 ASP A C 1
ATOM 1039 O O . ASP A 1 133 ? -2.516 2.731 -18.412 1.00 93.38 133 ASP A O 1
ATOM 1043 N N . ALA A 1 134 ? -1.574 1.556 -20.075 1.00 94.31 134 ALA A N 1
ATOM 1044 C CA . ALA A 1 134 ? -2.354 0.357 -19.803 1.00 94.31 134 ALA A CA 1
ATOM 1045 C C . ALA A 1 134 ? -1.986 -0.257 -18.440 1.00 94.31 134 ALA A C 1
ATOM 1047 O O . ALA A 1 134 ? -2.878 -0.703 -17.711 1.00 94.31 134 ALA A O 1
ATOM 1048 N N . ALA A 1 135 ? -0.699 -0.258 -18.080 1.00 95.31 135 ALA A N 1
ATOM 1049 C CA . ALA A 1 135 ? -0.216 -0.695 -16.771 1.00 95.31 135 ALA A CA 1
ATOM 1050 C C . ALA A 1 135 ? -0.777 0.175 -15.635 1.00 95.31 135 ALA A C 1
ATOM 1052 O O . ALA A 1 135 ? -1.339 -0.356 -14.675 1.00 95.31 135 ALA A O 1
ATOM 1053 N N . ARG A 1 136 ? -0.744 1.504 -15.787 1.00 95.81 136 ARG A N 1
ATOM 1054 C CA . ARG A 1 136 ? -1.317 2.455 -14.823 1.00 95.81 136 ARG A CA 1
ATOM 1055 C C . ARG A 1 136 ? -2.805 2.196 -14.584 1.00 95.81 136 ARG A C 1
ATOM 1057 O O . ARG A 1 136 ? -3.241 2.109 -13.439 1.00 95.81 136 ARG A O 1
ATOM 1064 N N . LYS A 1 137 ? -3.588 1.983 -15.648 1.00 96.62 137 LYS A N 1
ATOM 1065 C CA . LYS A 1 137 ? -5.023 1.651 -15.536 1.00 96.62 137 LYS A CA 1
ATOM 1066 C C . LYS A 1 137 ? -5.270 0.347 -14.771 1.00 96.62 137 LYS A C 1
ATOM 1068 O O . LYS A 1 137 ? -6.213 0.272 -13.983 1.00 96.62 137 LYS A O 1
ATOM 1073 N N . ARG A 1 138 ? -4.443 -0.684 -14.987 1.00 97.00 138 ARG A N 1
ATOM 1074 C CA . ARG A 1 138 ? -4.551 -1.965 -14.265 1.00 97.00 138 ARG A CA 1
ATOM 1075 C C . ARG A 1 138 ? -4.217 -1.812 -12.782 1.00 97.00 138 ARG A C 1
ATOM 1077 O O . ARG A 1 138 ? -4.990 -2.285 -11.952 1.00 97.00 138 ARG A O 1
ATOM 1084 N N . LEU A 1 139 ? -3.148 -1.090 -12.449 1.00 97.06 139 LEU A N 1
ATOM 1085 C CA . LEU A 1 139 ? -2.776 -0.794 -11.060 1.00 97.06 139 LEU A CA 1
ATOM 1086 C C . LEU A 1 139 ? -3.825 0.067 -10.347 1.00 97.06 139 LEU A C 1
ATOM 1088 O O . LEU A 1 139 ? -4.165 -0.204 -9.199 1.00 97.06 139 LEU A O 1
ATOM 1092 N N . GLN A 1 140 ? -4.412 1.050 -11.030 1.00 96.12 140 GLN A N 1
ATOM 1093 C CA . GLN A 1 140 ? -5.503 1.851 -10.471 1.00 96.12 140 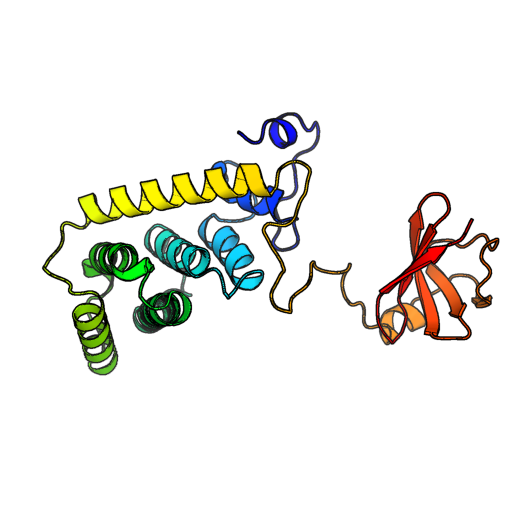GLN A CA 1
ATOM 1094 C C . GLN A 1 140 ? -6.754 1.006 -10.178 1.00 96.12 140 GLN A C 1
ATOM 1096 O O . GLN A 1 140 ? -7.401 1.188 -9.141 1.00 96.12 140 GLN A O 1
ATOM 1101 N N . ARG A 1 141 ? -7.094 0.062 -11.069 1.00 97.19 141 ARG A N 1
ATOM 1102 C CA . ARG A 1 141 ? -8.182 -0.896 -10.829 1.00 97.19 141 ARG A CA 1
ATOM 1103 C C . ARG A 1 141 ? -7.874 -1.783 -9.624 1.00 97.19 141 ARG A C 1
ATOM 1105 O O . ARG A 1 141 ? -8.720 -1.887 -8.744 1.00 97.19 141 ARG A O 1
ATOM 1112 N N . LEU A 1 142 ? -6.661 -2.334 -9.543 1.00 97.44 142 LEU A N 1
ATOM 1113 C CA . LEU A 1 142 ? -6.208 -3.107 -8.384 1.00 97.44 142 LEU A CA 1
ATOM 1114 C C . LEU A 1 142 ? -6.351 -2.306 -7.085 1.00 97.44 142 LEU A C 1
ATOM 1116 O O . LEU A 1 142 ? -6.899 -2.820 -6.115 1.00 97.44 142 LEU A O 1
ATOM 1120 N N . ALA A 1 143 ? -5.901 -1.048 -7.066 1.00 96.44 143 ALA A N 1
ATOM 1121 C CA . ALA A 1 143 ? -6.009 -0.185 -5.893 1.00 96.44 143 ALA A CA 1
ATOM 1122 C C . ALA A 1 143 ? -7.469 -0.029 -5.444 1.00 96.44 143 ALA A C 1
ATOM 1124 O O . ALA A 1 143 ? -7.780 -0.187 -4.265 1.00 96.44 143 ALA A O 1
ATOM 1125 N N . SER A 1 144 ? -8.378 0.208 -6.393 1.00 95.56 144 SER A N 1
ATOM 1126 C CA . SER A 1 144 ? -9.814 0.346 -6.125 1.00 95.56 144 SER A CA 1
ATOM 1127 C C . SER A 1 144 ? -10.441 -0.957 -5.612 1.00 95.56 144 SER A C 1
ATOM 1129 O O . SER A 1 144 ? -11.263 -0.932 -4.694 1.00 95.56 144 SER A O 1
ATOM 1131 N N . ASP A 1 145 ? -10.034 -2.100 -6.164 1.00 97.19 145 ASP A N 1
ATOM 1132 C CA . ASP A 1 145 ? -10.499 -3.419 -5.731 1.00 97.19 145 ASP A CA 1
ATOM 1133 C C . ASP A 1 145 ? -10.027 -3.747 -4.312 1.00 97.19 145 ASP A C 1
ATOM 1135 O O . ASP A 1 145 ? -10.829 -4.190 -3.488 1.00 97.19 145 ASP A O 1
ATOM 1139 N N . VAL A 1 146 ? -8.764 -3.449 -3.992 1.00 96.88 146 VAL A N 1
ATOM 1140 C CA . VAL A 1 146 ? -8.223 -3.614 -2.638 1.00 96.88 146 VAL A CA 1
ATOM 1141 C C . VAL A 1 146 ? -8.939 -2.687 -1.658 1.00 96.88 146 VAL A C 1
ATOM 1143 O O . VAL A 1 146 ? -9.392 -3.154 -0.621 1.00 96.88 146 VAL A O 1
ATOM 1146 N N . VAL A 1 147 ? -9.112 -1.399 -1.970 1.00 95.88 147 VAL A N 1
ATOM 1147 C CA . VAL A 1 147 ? -9.821 -0.458 -1.078 1.00 95.88 147 VAL A CA 1
ATOM 1148 C C . VAL A 1 147 ? -11.243 -0.932 -0.775 1.00 95.88 147 VAL A C 1
ATOM 1150 O O . VAL A 1 147 ? -11.672 -0.874 0.376 1.00 95.88 147 VAL A O 1
ATOM 1153 N N . ARG A 1 148 ? -11.959 -1.460 -1.773 1.00 94.44 148 ARG A N 1
ATOM 1154 C CA . ARG A 1 148 ? -13.296 -2.036 -1.587 1.00 94.44 148 ARG A CA 1
ATOM 1155 C C . ARG A 1 148 ? -13.281 -3.278 -0.694 1.00 94.44 148 ARG A C 1
ATOM 1157 O O . ARG A 1 148 ? -14.088 -3.360 0.224 1.00 94.44 148 ARG A O 1
ATOM 1164 N N . GLU A 1 149 ? -12.339 -4.198 -0.899 1.00 96.06 149 GLU A N 1
ATOM 1165 C CA . GLU A 1 149 ? -12.151 -5.346 0.001 1.00 96.06 149 GLU A CA 1
ATOM 1166 C C . GLU A 1 149 ? -11.887 -4.884 1.447 1.00 96.06 149 GLU A C 1
ATOM 1168 O O . GLU A 1 149 ? -12.461 -5.413 2.402 1.00 96.06 149 GLU A O 1
ATOM 1173 N N . LEU A 1 150 ? -11.026 -3.879 1.627 1.00 95.12 150 LEU A N 1
ATOM 1174 C CA . LEU A 1 150 ? -10.680 -3.350 2.945 1.00 95.12 150 LEU A CA 1
ATOM 1175 C C . LEU A 1 150 ? -11.842 -2.600 3.601 1.00 95.12 150 LEU A C 1
ATOM 1177 O O . LEU A 1 150 ? -12.000 -2.676 4.821 1.00 95.12 150 LEU A O 1
ATOM 1181 N N . HIS A 1 151 ? -12.671 -1.907 2.820 1.00 92.00 151 HIS A N 1
ATOM 1182 C CA . HIS A 1 151 ? -13.895 -1.282 3.313 1.00 92.00 151 HIS A CA 1
ATOM 1183 C C . HIS A 1 151 ? -14.796 -2.306 4.013 1.00 92.00 151 HIS A C 1
ATOM 1185 O O . HIS A 1 151 ? -15.199 -2.080 5.160 1.00 92.00 151 HIS A O 1
ATOM 1191 N N . ASP A 1 152 ? -15.038 -3.444 3.356 1.00 91.94 152 ASP A N 1
ATOM 1192 C CA . ASP A 1 152 ? -15.882 -4.522 3.874 1.00 91.94 152 ASP A CA 1
ATOM 1193 C C . ASP A 1 152 ? -15.249 -5.181 5.109 1.00 91.94 152 ASP A C 1
ATOM 1195 O O . ASP A 1 152 ? -15.913 -5.404 6.125 1.00 91.94 152 ASP A O 1
ATOM 1199 N N . ARG A 1 153 ? -13.935 -5.446 5.066 1.00 92.31 153 ARG A N 1
ATOM 1200 C CA . ARG A 1 153 ? -13.199 -6.077 6.179 1.00 92.31 153 ARG A CA 1
ATOM 1201 C C . ARG A 1 153 ? -13.147 -5.209 7.431 1.00 92.31 153 ARG A C 1
ATOM 1203 O O . ARG A 1 153 ? -13.183 -5.745 8.535 1.00 92.31 153 ARG A O 1
ATOM 1210 N N . THR A 1 154 ? -13.070 -3.891 7.265 1.00 92.06 154 THR A N 1
ATOM 1211 C CA . THR A 1 154 ? -12.955 -2.934 8.376 1.00 92.06 154 THR A CA 1
ATOM 1212 C C . THR A 1 154 ? -14.301 -2.382 8.850 1.00 92.06 154 THR A C 1
ATOM 1214 O O . THR A 1 154 ? -14.339 -1.566 9.774 1.00 92.06 154 THR A O 1
ATOM 1217 N N . ALA A 1 155 ? -15.417 -2.809 8.249 1.00 87.12 155 ALA A N 1
ATOM 1218 C CA . ALA A 1 155 ? -16.757 -2.393 8.652 1.00 87.12 155 ALA A CA 1
ATOM 1219 C C . ALA A 1 155 ? -17.016 -2.684 10.141 1.00 87.12 155 ALA A C 1
ATOM 1221 O O . ALA A 1 155 ? -16.692 -3.759 10.657 1.00 87.12 155 ALA A O 1
ATOM 1222 N N . GLY A 1 156 ? -17.585 -1.701 10.847 1.00 81.19 156 GLY A N 1
ATOM 1223 C CA . GLY A 1 156 ? -17.783 -1.765 12.298 1.00 81.19 156 GLY A CA 1
ATOM 1224 C C . GLY A 1 156 ? -16.490 -1.646 13.118 1.00 81.19 156 GLY A C 1
ATOM 1225 O O . GLY A 1 156 ? -16.451 -2.116 14.252 1.00 81.19 156 GLY A O 1
ATOM 1226 N N . GLY A 1 157 ? -15.424 -1.067 12.552 1.00 82.00 157 GLY A N 1
ATOM 1227 C CA . GLY A 1 157 ? -14.164 -0.801 13.260 1.00 82.00 157 GLY A CA 1
ATOM 1228 C C . GLY A 1 157 ? -13.257 -2.023 13.436 1.00 82.00 157 GLY A C 1
ATOM 1229 O O . GLY A 1 157 ? -12.366 -2.013 14.283 1.00 82.00 157 GLY A O 1
ATOM 1230 N N . LYS A 1 158 ? -13.478 -3.086 12.658 1.00 86.50 158 LYS A N 1
ATOM 1231 C CA . LYS A 1 158 ? -12.645 -4.295 12.683 1.00 86.50 158 LYS A CA 1
ATOM 1232 C C . LYS A 1 158 ? -11.255 -4.018 12.104 1.00 86.50 158 LYS A C 1
ATOM 1234 O O . LYS A 1 158 ? -11.109 -3.209 11.188 1.00 86.50 158 LYS A O 1
ATOM 1239 N N . SER A 1 159 ? -10.242 -4.719 12.613 1.00 88.88 159 SER A N 1
ATOM 1240 C CA . SER A 1 159 ? -8.913 -4.719 11.996 1.00 88.88 159 SER A CA 1
ATOM 1241 C C . SER A 1 159 ? -8.925 -5.522 10.696 1.00 88.88 159 SER A C 1
ATOM 1243 O O . SER A 1 159 ? -9.711 -6.459 10.538 1.00 88.88 159 SER A O 1
ATOM 1245 N N . ILE A 1 160 ? -8.032 -5.178 9.766 1.00 89.38 160 ILE A N 1
ATOM 1246 C CA . ILE A 1 160 ? -7.924 -5.880 8.479 1.00 89.38 160 ILE A CA 1
ATOM 1247 C C . ILE A 1 160 ? -7.560 -7.349 8.711 1.00 89.38 160 ILE A C 1
ATOM 1249 O O . ILE A 1 160 ? -8.158 -8.238 8.106 1.00 89.38 160 ILE A O 1
ATOM 1253 N N . GLY A 1 161 ? -6.617 -7.637 9.605 1.00 83.12 161 GLY A N 1
ATOM 1254 C CA . GLY A 1 161 ? -6.197 -9.004 9.896 1.00 83.12 161 GLY A CA 1
ATOM 1255 C C . GLY A 1 161 ? -5.455 -9.136 11.217 1.00 83.12 161 GLY A C 1
ATOM 1256 O O . GLY A 1 161 ? -5.486 -8.243 12.066 1.00 83.12 161 GLY A O 1
ATOM 1257 N N . ARG A 1 162 ? -4.782 -10.279 11.390 1.00 69.62 162 ARG A N 1
ATOM 1258 C CA . ARG A 1 162 ? -3.848 -10.490 12.496 1.00 69.62 162 ARG A CA 1
ATOM 1259 C C . ARG A 1 162 ? -2.580 -9.717 12.157 1.00 69.62 162 ARG A C 1
ATOM 1261 O O . ARG A 1 162 ? -1.846 -10.114 11.263 1.00 69.62 162 ARG A O 1
ATOM 1268 N N . THR A 1 163 ? -2.363 -8.595 12.825 1.00 57.94 163 THR A N 1
ATOM 1269 C CA . THR A 1 163 ? -1.138 -7.814 12.670 1.00 57.94 163 THR A CA 1
ATOM 1270 C C . THR A 1 163 ? 0.068 -8.673 13.055 1.00 57.94 163 THR A C 1
ATOM 1272 O O . THR A 1 163 ? 0.105 -9.240 14.154 1.00 57.94 163 THR A O 1
ATOM 1275 N N . SER A 1 164 ? 1.042 -8.794 12.157 1.00 49.38 164 SER A N 1
ATOM 1276 C CA . SER A 1 164 ? 2.274 -9.557 12.359 1.00 49.38 164 SER A CA 1
ATOM 1277 C C . SER A 1 164 ? 3.150 -8.828 13.381 1.00 49.38 164 SER A C 1
ATOM 1279 O O . SER A 1 164 ? 3.970 -7.993 13.030 1.00 49.38 164 SER A O 1
ATOM 1281 N N . GLY A 1 165 ? 2.928 -9.061 14.675 1.00 42.50 165 GLY A N 1
ATOM 1282 C CA . GLY A 1 165 ? 3.838 -8.627 15.746 1.00 42.50 165 GLY A CA 1
ATOM 1283 C C . GLY A 1 165 ? 3.970 -7.117 16.007 1.00 42.50 165 GLY A C 1
ATOM 1284 O O . GLY A 1 165 ? 4.596 -6.751 16.994 1.00 42.50 165 GLY A O 1
ATOM 1285 N N . HIS A 1 166 ? 3.349 -6.243 15.217 1.00 41.50 166 HIS A N 1
ATOM 1286 C CA . HIS A 1 166 ? 2.994 -4.882 15.623 1.00 41.50 166 H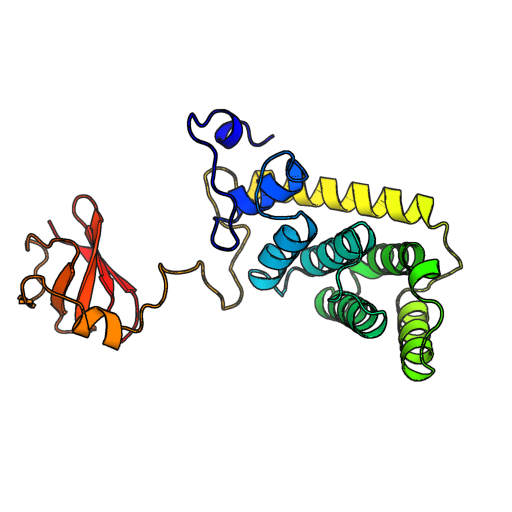IS A CA 1
ATOM 1287 C C . HIS A 1 166 ? 1.490 -4.867 15.843 1.00 41.50 166 HIS A C 1
ATOM 1289 O O . HIS A 1 166 ? 0.728 -4.594 14.923 1.00 41.50 166 HIS A O 1
ATOM 1295 N N . GLY A 1 167 ? 1.061 -5.258 17.049 1.00 32.12 167 GLY A N 1
ATOM 1296 C CA . GLY A 1 167 ? -0.334 -5.129 17.472 1.00 32.12 167 GLY A CA 1
ATOM 1297 C C . GLY A 1 167 ? -0.885 -3.730 17.171 1.00 32.12 167 GLY A C 1
ATOM 1298 O O . GLY A 1 167 ? -0.101 -2.824 16.869 1.00 32.12 167 GLY A O 1
ATOM 1299 N N . PRO A 1 168 ? -2.208 -3.503 17.304 1.00 36.09 168 PRO A N 1
ATOM 1300 C CA . PRO A 1 168 ? -2.703 -2.129 17.373 1.00 36.09 168 PRO A CA 1
ATOM 1301 C C . PRO A 1 168 ? -1.780 -1.369 18.317 1.00 36.09 168 PRO A C 1
ATOM 1303 O O . PRO A 1 168 ? -1.314 -1.977 19.288 1.00 36.09 168 PRO A O 1
ATOM 1306 N N . ALA A 1 169 ? -1.484 -0.102 18.025 1.00 37.66 169 ALA A N 1
ATOM 1307 C CA . ALA A 1 169 ? -0.938 0.778 19.036 1.00 37.66 169 ALA A CA 1
ATOM 1308 C C . ALA A 1 169 ? -1.849 0.624 20.261 1.00 37.66 169 ALA A C 1
ATOM 1310 O O . ALA A 1 169 ? -2.926 1.210 20.358 1.00 37.66 169 ALA A O 1
ATOM 1311 N N . ALA A 1 170 ? -1.449 -0.258 21.181 1.00 36.91 170 ALA A N 1
ATOM 1312 C CA . ALA A 1 170 ? -1.772 -0.114 22.564 1.00 36.91 170 ALA A CA 1
ATOM 1313 C C . ALA A 1 170 ? -1.374 1.330 22.807 1.00 36.91 170 ALA A C 1
ATOM 1315 O O . ALA A 1 170 ? -0.259 1.713 22.424 1.00 36.91 170 ALA A O 1
ATOM 1316 N N . ALA A 1 171 ? -2.337 2.119 23.296 1.00 37.19 171 ALA A N 1
ATOM 1317 C CA . ALA A 1 171 ? -2.117 3.467 23.802 1.00 37.19 171 ALA A CA 1
ATOM 1318 C C . ALA A 1 171 ? -0.669 3.565 24.267 1.00 37.19 171 ALA A C 1
ATOM 1320 O O . ALA A 1 171 ? -0.272 2.630 24.975 1.00 37.19 171 ALA A O 1
ATOM 1321 N N . PRO A 1 172 ? 0.082 4.568 23.759 1.00 38.62 172 PRO A N 1
ATOM 1322 C CA . PRO A 1 172 ? 1.535 4.539 23.617 1.00 38.62 172 PRO A CA 1
ATOM 1323 C C . PRO A 1 172 ? 2.122 3.754 24.765 1.00 38.62 172 PRO A C 1
ATOM 1325 O O . PRO A 1 172 ? 1.715 4.003 25.902 1.00 38.62 172 PRO A O 1
ATOM 1328 N N . ALA A 1 173 ? 3.038 2.823 24.486 1.00 44.06 173 ALA A N 1
ATOM 1329 C CA . ALA A 1 173 ? 3.935 2.322 25.513 1.00 44.06 173 ALA A CA 1
ATOM 1330 C C . ALA A 1 173 ? 4.688 3.537 26.075 1.00 44.06 173 ALA A C 1
ATOM 1332 O O . ALA A 1 173 ? 5.814 3.839 25.699 1.00 44.06 173 ALA A O 1
ATOM 1333 N N . SER A 1 174 ? 4.006 4.297 26.927 1.00 55.31 174 SER A N 1
ATOM 1334 C CA . SER A 1 174 ? 4.574 5.138 27.928 1.00 55.31 174 SER A CA 1
ATOM 1335 C C . SER A 1 174 ? 5.426 4.151 28.674 1.00 55.31 174 SER A C 1
ATOM 1337 O O . SER A 1 174 ? 4.938 3.130 29.168 1.00 55.31 174 SER A O 1
ATOM 1339 N N . ASP A 1 175 ? 6.731 4.388 28.621 1.00 70.75 175 ASP A N 1
ATOM 1340 C CA . ASP A 1 175 ? 7.668 3.716 29.492 1.00 70.75 175 ASP A CA 1
ATOM 1341 C C . ASP A 1 175 ? 6.984 3.612 30.846 1.00 70.75 175 ASP A C 1
ATOM 1343 O O . ASP A 1 175 ? 6.669 4.636 31.458 1.00 70.75 175 ASP A O 1
ATOM 1347 N N . TRP A 1 176 ? 6.668 2.391 31.282 1.00 80.81 176 TRP A N 1
ATOM 1348 C CA . TRP A 1 176 ? 5.972 2.179 32.549 1.00 80.81 176 TRP A CA 1
ATOM 1349 C C . TRP A 1 176 ? 6.708 2.929 33.673 1.00 80.81 176 TRP A C 1
ATOM 1351 O O . TRP A 1 176 ? 6.077 3.496 34.558 1.00 80.81 176 TRP A O 1
ATOM 1361 N N . LYS A 1 177 ? 8.039 3.054 33.545 1.00 77.06 177 LYS A N 1
ATOM 1362 C CA . LYS A 1 177 ? 8.917 3.883 34.382 1.00 77.06 177 LYS A CA 1
ATOM 1363 C C . LYS A 1 177 ? 8.547 5.371 34.388 1.00 77.06 177 LYS A C 1
ATOM 1365 O O . LYS A 1 177 ? 8.521 5.982 35.449 1.00 77.06 177 LYS A O 1
ATOM 1370 N N . THR A 1 178 ? 8.247 5.956 33.236 1.00 77.38 178 THR A N 1
ATOM 1371 C CA . THR A 1 178 ? 7.800 7.351 33.114 1.00 77.38 178 THR A CA 1
ATOM 1372 C C . THR A 1 178 ? 6.374 7.510 33.634 1.00 77.38 178 THR A C 1
ATOM 1374 O O . THR A 1 178 ? 6.093 8.451 34.369 1.00 77.38 178 THR A O 1
ATOM 1377 N N . ALA A 1 179 ? 5.482 6.566 33.318 1.00 76.94 179 ALA A N 1
ATOM 1378 C CA . ALA A 1 179 ? 4.094 6.597 33.774 1.00 76.94 179 ALA A CA 1
ATOM 1379 C C . ALA A 1 179 ? 3.984 6.484 35.304 1.00 76.94 179 ALA A C 1
ATOM 1381 O O . ALA A 1 179 ? 3.238 7.241 35.918 1.00 76.94 179 ALA A O 1
ATOM 1382 N N . ILE A 1 180 ? 4.753 5.589 35.932 1.00 79.50 180 ILE A N 1
ATOM 1383 C CA . ILE A 1 180 ? 4.755 5.413 37.391 1.00 79.50 180 ILE A CA 1
ATOM 1384 C C . ILE A 1 180 ? 5.455 6.568 38.117 1.00 79.50 180 ILE A C 1
ATOM 1386 O O . ILE A 1 180 ? 5.062 6.908 39.230 1.00 79.50 180 ILE A O 1
ATOM 1390 N N . ALA A 1 181 ? 6.452 7.202 37.487 1.00 77.56 181 ALA A N 1
ATOM 1391 C CA . ALA A 1 181 ? 7.103 8.399 38.017 1.00 77.56 181 ALA A CA 1
ATOM 1392 C C . ALA A 1 181 ? 6.207 9.647 37.926 1.00 77.56 181 ALA A C 1
ATOM 1394 O O . ALA A 1 181 ? 6.282 10.513 38.793 1.00 77.56 181 ALA A O 1
ATOM 1395 N N . ALA A 1 182 ? 5.359 9.732 36.897 1.00 74.88 182 ALA A N 1
ATOM 1396 C CA . ALA A 1 182 ? 4.415 10.830 36.690 1.00 74.88 182 ALA A CA 1
ATOM 1397 C C . ALA A 1 182 ? 3.062 10.626 37.396 1.00 74.88 182 ALA A C 1
ATOM 1399 O O . ALA A 1 182 ? 2.243 11.545 37.421 1.00 74.88 182 ALA A O 1
ATOM 1400 N N . ALA A 1 183 ? 2.802 9.437 37.947 1.00 78.69 183 ALA A N 1
ATOM 1401 C CA . ALA A 1 183 ? 1.549 9.136 38.621 1.00 78.69 183 ALA A CA 1
ATOM 1402 C C . ALA A 1 183 ? 1.415 9.947 39.920 1.00 78.69 183 ALA A C 1
ATOM 1404 O O . ALA A 1 183 ? 2.197 9.793 40.858 1.00 78.69 183 ALA A O 1
ATOM 1405 N N . THR A 1 184 ? 0.393 10.799 39.972 1.00 75.06 184 THR A N 1
ATOM 1406 C CA . THR A 1 184 ? 0.045 11.628 41.137 1.00 75.06 184 THR A CA 1
ATOM 1407 C C . THR A 1 184 ? -1.168 11.101 41.906 1.00 75.06 184 THR A C 1
ATOM 1409 O O . THR A 1 184 ? -1.513 11.659 42.948 1.00 75.06 184 THR A O 1
ATOM 1412 N N . GLY A 1 185 ? -1.823 10.051 41.397 1.00 79.19 185 GLY A N 1
ATOM 1413 C CA . GLY A 1 185 ? -3.019 9.463 41.992 1.00 79.19 185 GLY A CA 1
ATOM 1414 C C . GLY A 1 185 ? -2.746 8.631 43.247 1.00 79.19 185 GLY A C 1
ATOM 1415 O O . GLY A 1 185 ? -1.606 8.447 43.685 1.00 79.19 185 GLY A O 1
ATOM 1416 N N . ALA A 1 186 ? -3.821 8.117 43.841 1.00 80.62 186 ALA A N 1
ATOM 1417 C CA . ALA A 1 186 ? -3.736 7.320 45.057 1.00 80.62 186 ALA A CA 1
ATOM 1418 C C . ALA A 1 186 ? -3.052 5.971 44.781 1.00 80.62 186 ALA A C 1
ATOM 1420 O O . ALA A 1 186 ? -3.254 5.353 43.735 1.00 80.62 186 ALA A O 1
ATOM 1421 N N . ARG A 1 187 ? -2.250 5.496 45.743 1.00 85.94 187 ARG A N 1
ATOM 1422 C CA . ARG A 1 187 ? -1.704 4.133 45.739 1.00 85.94 187 ARG A CA 1
ATOM 1423 C C . ARG A 1 187 ? -2.666 3.203 46.463 1.00 85.94 187 ARG A C 1
ATOM 1425 O O . ARG A 1 187 ? -2.905 3.386 47.655 1.00 85.94 187 ARG A O 1
ATOM 1432 N N . ALA A 1 188 ? -3.194 2.210 45.758 1.00 84.25 188 ALA A N 1
ATOM 1433 C CA . ALA A 1 188 ? -4.119 1.230 46.313 1.00 84.25 188 ALA A CA 1
ATOM 1434 C C . ALA A 1 188 ? -3.766 -0.191 45.865 1.00 84.25 188 ALA A C 1
ATOM 1436 O O . ALA A 1 188 ? -3.290 -0.418 44.755 1.00 84.25 188 ALA A O 1
ATOM 1437 N N . SER A 1 189 ? -4.036 -1.180 46.713 1.00 89.00 189 SER A N 1
ATOM 1438 C CA . SER A 1 189 ? -3.993 -2.580 46.290 1.00 89.00 189 SER A CA 1
ATOM 1439 C C . SER A 1 189 ? -5.180 -2.891 45.378 1.00 89.00 189 SER A C 1
ATOM 1441 O O . SER A 1 189 ? -6.289 -2.396 45.590 1.00 89.00 189 SER A O 1
ATOM 1443 N N . TYR A 1 190 ? -4.959 -3.728 44.366 1.00 88.75 190 TYR A N 1
ATOM 1444 C CA . TYR A 1 190 ? -6.010 -4.143 43.446 1.00 88.75 190 TYR A CA 1
ATOM 1445 C C . TYR A 1 190 ? -7.156 -4.849 44.185 1.00 88.75 190 TYR A C 1
ATOM 1447 O O . TYR A 1 190 ? -6.942 -5.842 44.880 1.00 88.75 190 TYR A O 1
ATOM 1455 N N . SER A 1 191 ? -8.382 -4.375 43.963 1.00 85.00 191 SER A N 1
ATOM 1456 C CA . SER A 1 191 ? -9.621 -5.064 44.324 1.00 85.00 191 SER A CA 1
ATOM 1457 C C . SER A 1 191 ? -10.640 -4.889 43.202 1.00 85.00 191 SER A C 1
ATOM 1459 O O . SER A 1 191 ? -10.730 -3.820 42.601 1.00 85.00 191 SER A O 1
ATOM 1461 N N . ALA A 1 192 ? -11.440 -5.925 42.942 1.00 82.44 192 ALA A N 1
ATOM 1462 C CA . ALA A 1 192 ? -12.481 -5.889 41.915 1.00 82.44 192 ALA A CA 1
ATOM 1463 C C . ALA A 1 192 ? -13.569 -4.834 42.193 1.00 82.44 192 ALA A C 1
ATOM 1465 O O . ALA A 1 192 ? -14.220 -4.382 41.258 1.00 82.44 192 ALA A O 1
ATOM 1466 N N . THR A 1 193 ? -13.737 -4.433 43.457 1.00 83.25 193 THR A N 1
ATOM 1467 C CA . THR A 1 193 ? -14.700 -3.413 43.911 1.00 83.25 193 THR A CA 1
ATOM 1468 C C . THR A 1 193 ? -14.033 -2.073 44.235 1.00 83.25 193 THR A C 1
ATOM 1470 O O . THR A 1 193 ? -14.647 -1.206 44.858 1.00 83.25 193 THR A O 1
ATOM 1473 N N . ALA A 1 194 ? -12.737 -1.919 43.935 1.00 79.12 194 ALA A N 1
ATOM 1474 C CA . ALA A 1 194 ? -12.045 -0.662 44.178 1.00 79.12 194 ALA A C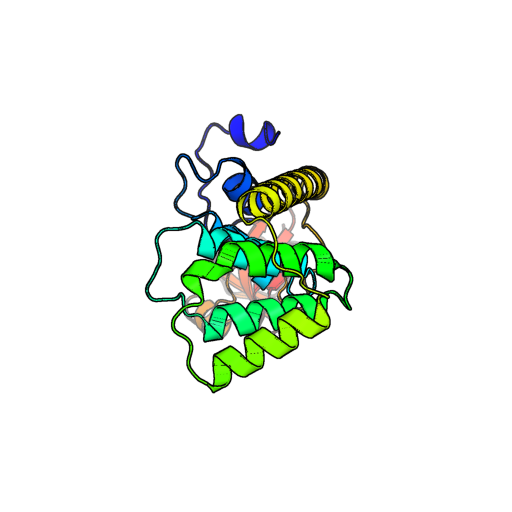A 1
ATOM 1475 C C . ALA A 1 194 ? -12.481 0.376 43.144 1.00 79.12 194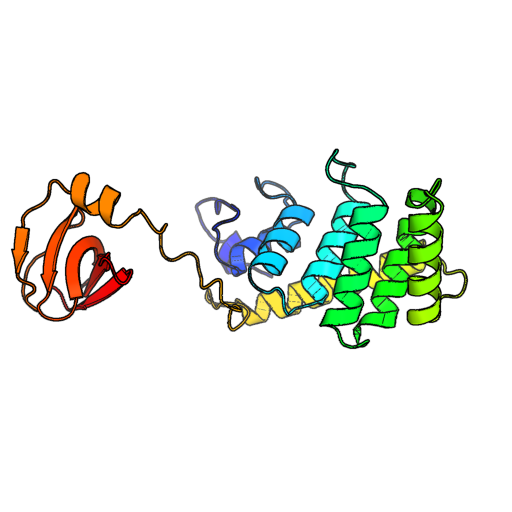 ALA A C 1
ATOM 1477 O O . ALA A 1 194 ? -12.412 0.140 41.936 1.00 79.12 194 ALA A O 1
ATOM 1478 N N . LYS A 1 195 ? -12.864 1.554 43.635 1.00 82.06 195 LYS A N 1
ATOM 1479 C CA . LYS A 1 195 ? -13.065 2.731 42.796 1.00 82.06 195 LYS A CA 1
ATOM 1480 C C . LYS A 1 195 ? -11.700 3.311 42.469 1.00 82.06 195 LYS A C 1
ATOM 1482 O O . LYS A 1 195 ? -11.042 3.861 43.347 1.00 82.06 195 LYS A O 1
ATOM 1487 N N . VAL A 1 196 ? -11.288 3.148 41.221 1.00 85.31 196 VAL A N 1
ATOM 1488 C CA . VAL A 1 196 ? -10.027 3.672 40.697 1.00 85.31 196 VAL A CA 1
ATOM 1489 C C . VAL A 1 196 ? -10.313 4.766 39.679 1.00 85.31 196 VAL A C 1
ATOM 1491 O O . VAL A 1 196 ? -11.323 4.716 38.977 1.00 85.31 196 VAL A O 1
ATOM 1494 N N . SER A 1 197 ? -9.426 5.747 39.605 1.00 85.81 197 SER A N 1
ATOM 1495 C CA . SER A 1 197 ? -9.460 6.848 38.644 1.00 85.81 197 SER A CA 1
ATOM 1496 C C . SER A 1 197 ? -8.230 6.798 37.743 1.00 85.81 197 SER A C 1
ATOM 1498 O O . SER A 1 197 ? -7.206 6.217 38.097 1.00 85.81 197 SER A O 1
ATOM 1500 N N . ALA A 1 198 ? -8.316 7.408 36.559 1.00 84.62 198 ALA A N 1
ATOM 1501 C CA . ALA A 1 198 ? -7.147 7.554 35.697 1.00 84.62 198 ALA A CA 1
ATOM 1502 C C . ALA A 1 198 ? -6.031 8.320 36.437 1.00 84.62 198 ALA A C 1
ATOM 1504 O O . ALA A 1 198 ? -6.288 9.362 37.036 1.00 84.62 198 ALA A O 1
ATOM 1505 N N . GLY A 1 199 ? -4.809 7.788 36.400 1.00 84.25 199 GLY A N 1
ATOM 1506 C CA . GLY A 1 199 ? -3.644 8.302 37.127 1.00 84.25 199 GLY A CA 1
ATOM 1507 C C . GLY A 1 199 ? -3.371 7.641 38.484 1.00 84.25 199 GLY A C 1
ATOM 1508 O O . GLY A 1 199 ? -2.294 7.865 39.039 1.00 84.25 199 GLY A O 1
ATOM 1509 N N . ASP A 1 200 ? -4.284 6.813 39.006 1.00 87.62 200 ASP A N 1
ATOM 1510 C CA . ASP A 1 200 ? -4.052 6.044 40.236 1.00 87.62 200 ASP A CA 1
ATOM 1511 C C . ASP A 1 200 ? -3.027 4.926 40.024 1.00 87.62 200 ASP A C 1
ATOM 1513 O O . ASP A 1 200 ? -2.901 4.359 38.934 1.00 87.62 200 ASP A O 1
ATOM 1517 N N . VAL A 1 201 ? -2.312 4.579 41.094 1.00 90.19 201 VAL A N 1
ATOM 1518 C CA . VAL A 1 201 ? -1.348 3.477 41.107 1.00 90.19 201 VAL A CA 1
ATOM 1519 C C . VAL A 1 201 ? -1.971 2.280 41.814 1.00 90.19 201 VAL A C 1
ATOM 1521 O O . VAL A 1 201 ? -2.354 2.352 42.980 1.00 90.19 201 VAL A O 1
ATOM 1524 N N . VAL A 1 202 ? -2.038 1.158 41.109 1.00 91.19 202 VAL A N 1
ATOM 1525 C CA . VAL A 1 202 ? -2.654 -0.081 41.572 1.00 91.19 202 VAL A CA 1
ATOM 1526 C C . VAL A 1 202 ? -1.599 -1.171 41.728 1.00 91.19 202 VAL A C 1
ATOM 1528 O O . VAL A 1 202 ? -0.924 -1.529 40.765 1.00 91.19 202 VAL A O 1
ATOM 1531 N N . GLU A 1 203 ? -1.486 -1.751 42.920 1.00 91.00 203 GLU A N 1
ATOM 1532 C CA . GLU A 1 203 ? -0.630 -2.915 43.169 1.00 91.00 203 GLU A CA 1
ATOM 1533 C C . GLU A 1 203 ? -1.408 -4.221 42.987 1.00 91.00 203 GLU A C 1
ATOM 1535 O O . GLU A 1 203 ? -2.335 -4.523 43.740 1.00 91.00 203 GLU A O 1
ATOM 1540 N N . HIS A 1 204 ? -1.027 -5.022 41.990 1.00 90.88 204 HIS A N 1
ATOM 1541 C CA . HIS A 1 204 ? -1.655 -6.307 41.701 1.00 90.88 204 HIS A CA 1
ATOM 1542 C C . HIS A 1 204 ? -0.746 -7.481 42.115 1.00 90.88 204 HIS A C 1
ATOM 1544 O O . HIS A 1 204 ? 0.385 -7.557 41.629 1.00 90.88 204 HIS A O 1
ATOM 1550 N N . PRO A 1 205 ? -1.234 -8.485 42.876 1.00 85.38 205 PRO A N 1
ATOM 1551 C CA . PRO A 1 205 ? -0.408 -9.596 43.376 1.00 85.38 205 PRO A CA 1
ATOM 1552 C C . PRO A 1 205 ? 0.371 -10.369 42.299 1.00 85.38 205 PRO A C 1
ATOM 1554 O O . PRO A 1 205 ? 1.465 -10.860 42.542 1.00 85.38 205 PRO A O 1
ATOM 1557 N N . LYS A 1 206 ? -0.198 -10.479 41.092 1.00 85.50 206 LYS A N 1
ATOM 1558 C CA . LYS A 1 206 ? 0.415 -11.180 39.946 1.00 85.50 206 LYS A CA 1
ATOM 1559 C C . LYS A 1 206 ? 1.250 -10.292 39.015 1.00 85.50 206 LYS A C 1
ATOM 1561 O O . LYS A 1 206 ? 2.087 -10.813 38.288 1.00 85.50 206 LYS A O 1
ATOM 1566 N N . PHE A 1 207 ? 0.971 -8.991 38.960 1.00 84.31 207 PHE A N 1
ATOM 1567 C CA . PHE A 1 207 ? 1.490 -8.113 37.898 1.00 84.31 207 PHE A CA 1
ATOM 1568 C C . PHE A 1 207 ? 2.322 -6.940 38.428 1.00 84.31 207 PHE A C 1
ATOM 1570 O O . PHE A 1 207 ? 2.869 -6.189 37.627 1.00 84.31 207 PHE A O 1
ATOM 1577 N N . GLY A 1 208 ? 2.440 -6.802 39.752 1.00 89.19 208 GLY A N 1
ATOM 1578 C CA . GLY A 1 208 ? 3.159 -5.707 40.390 1.00 89.19 208 GLY A CA 1
ATOM 1579 C C . GLY A 1 208 ? 2.377 -4.396 40.355 1.00 89.19 208 GLY A C 1
ATOM 1580 O O . GLY A 1 208 ? 1.149 -4.390 40.238 1.00 89.19 208 GLY A O 1
ATOM 1581 N N . ALA A 1 209 ? 3.097 -3.284 40.482 1.00 89.06 209 ALA A N 1
ATOM 1582 C CA . ALA A 1 209 ? 2.525 -1.946 40.425 1.00 89.06 209 ALA A CA 1
ATOM 1583 C C . ALA A 1 209 ? 2.187 -1.547 38.981 1.00 89.06 209 ALA A C 1
ATOM 1585 O O . ALA A 1 209 ? 2.996 -1.713 38.064 1.00 89.06 209 ALA A O 1
ATOM 1586 N N . GLY A 1 210 ? 1.003 -0.980 38.782 1.00 90.38 210 GLY A N 1
ATOM 1587 C CA . GLY A 1 210 ? 0.573 -0.431 37.503 1.00 90.38 210 GLY A CA 1
ATOM 1588 C C . GLY A 1 210 ? -0.170 0.889 37.652 1.00 90.38 210 GLY A C 1
ATOM 1589 O O . GLY A 1 210 ? -0.638 1.217 38.735 1.00 90.38 210 GLY A O 1
ATOM 1590 N N . VAL A 1 211 ? -0.269 1.655 36.569 1.00 91.06 211 VAL A N 1
ATOM 1591 C CA . VAL A 1 211 ? -0.940 2.965 36.548 1.00 91.06 211 VAL A CA 1
ATOM 1592 C C . VAL A 1 211 ? -2.229 2.864 35.747 1.00 91.06 211 VAL A C 1
ATOM 1594 O O . VAL A 1 211 ? -2.232 2.335 34.636 1.00 91.06 211 VAL A O 1
ATOM 1597 N N . VAL A 1 212 ? -3.335 3.357 36.293 1.00 88.38 212 VAL A N 1
ATOM 1598 C CA . VAL A 1 212 ? -4.628 3.367 35.603 1.00 88.38 212 VAL A CA 1
ATOM 1599 C C . VAL A 1 212 ? -4.575 4.387 34.465 1.00 88.38 212 VAL A C 1
ATOM 1601 O O . VAL A 1 212 ? -4.426 5.581 34.698 1.00 88.38 212 VAL A O 1
ATOM 1604 N N . ILE A 1 213 ? -4.709 3.924 33.224 1.00 87.12 213 ILE A N 1
ATOM 1605 C CA . ILE A 1 213 ? -4.685 4.771 32.023 1.00 87.12 213 ILE A CA 1
ATOM 1606 C C . ILE A 1 213 ? -6.087 5.316 31.729 1.00 87.12 213 ILE A C 1
ATOM 1608 O O . ILE A 1 213 ? -6.254 6.476 31.364 1.00 87.12 213 ILE A O 1
ATOM 1612 N N . SER A 1 214 ? -7.107 4.469 31.876 1.00 82.00 214 SER A N 1
ATOM 1613 C CA . SER A 1 214 ? -8.505 4.823 31.629 1.00 82.00 214 SER A CA 1
ATOM 1614 C C . SER A 1 214 ? -9.455 3.933 32.427 1.00 82.00 214 SER A C 1
ATOM 1616 O O . SER A 1 214 ? -9.107 2.813 32.811 1.00 82.00 214 SER A O 1
ATOM 1618 N N . VAL A 1 215 ? -10.669 4.430 32.667 1.00 85.56 215 VAL A N 1
ATOM 1619 C CA . VAL A 1 215 ? -11.732 3.714 33.385 1.00 85.56 215 VAL A CA 1
ATOM 1620 C C . VAL A 1 215 ? -12.964 3.633 32.485 1.00 85.56 215 VAL A C 1
ATOM 1622 O O . VAL A 1 215 ? -13.423 4.637 31.948 1.00 85.56 215 VAL A O 1
ATOM 1625 N N . GLU A 1 216 ? -13.475 2.422 32.305 1.00 83.38 216 GLU A N 1
ATOM 1626 C CA . GLU A 1 216 ? -14.727 2.078 31.630 1.00 83.38 216 GLU A CA 1
ATOM 1627 C C . GLU A 1 216 ? -15.748 1.613 32.698 1.00 83.38 216 GLU A C 1
ATOM 1629 O O . GLU A 1 216 ? -15.356 1.207 33.795 1.00 83.38 216 GLU A O 1
ATOM 1634 N N . PRO A 1 217 ? -17.067 1.621 32.431 1.00 80.25 217 PRO A N 1
ATOM 1635 C CA . PRO A 1 217 ? -18.048 1.091 33.381 1.00 80.25 217 PRO A CA 1
ATOM 1636 C C . PRO A 1 217 ? -17.751 -0.372 33.771 1.00 80.25 217 PRO A C 1
ATOM 1638 O O . PRO A 1 217 ? -17.868 -1.285 32.953 1.00 80.25 217 PRO A O 1
ATOM 1641 N N . GLY A 1 218 ? -17.345 -0.592 35.027 1.00 82.12 218 GLY A N 1
ATOM 1642 C CA . GLY A 1 218 ? -17.007 -1.906 35.590 1.00 82.12 218 GLY A CA 1
ATOM 1643 C C . GLY A 1 218 ? -15.629 -2.464 35.202 1.00 82.12 218 GLY A C 1
ATOM 1644 O O . GLY A 1 218 ? -15.325 -3.616 35.537 1.00 82.12 218 GLY A O 1
ATOM 1645 N N . ARG A 1 219 ? -14.787 -1.705 34.484 1.00 88.31 219 ARG A N 1
ATOM 1646 C CA . ARG A 1 219 ? -13.433 -2.132 34.089 1.00 88.31 219 ARG A CA 1
ATOM 1647 C C . ARG A 1 219 ? -12.447 -0.969 34.099 1.00 88.31 219 ARG A C 1
ATOM 1649 O O . ARG A 1 219 ? -12.769 0.126 33.670 1.00 88.31 219 ARG A O 1
ATOM 1656 N N . ALA A 1 220 ? -11.201 -1.225 34.470 1.00 87.44 220 ALA A N 1
ATOM 1657 C CA . ALA A 1 220 ? -10.107 -0.267 34.343 1.00 87.44 220 ALA A CA 1
ATOM 1658 C C . ALA A 1 220 ? -9.012 -0.816 33.425 1.00 87.44 220 ALA A C 1
ATOM 1660 O O . ALA A 1 220 ? -8.681 -2.004 33.470 1.00 87.44 220 ALA A O 1
ATOM 1661 N N . ASN A 1 221 ? -8.438 0.048 32.591 1.00 89.44 221 ASN A N 1
ATOM 1662 C CA . ASN A 1 221 ? -7.254 -0.260 31.800 1.00 89.44 221 ASN A CA 1
ATOM 1663 C C . ASN A 1 221 ? -6.009 0.208 32.561 1.00 89.44 221 ASN A C 1
ATOM 1665 O O . ASN A 1 221 ? -5.854 1.402 32.810 1.00 89.44 221 ASN A O 1
ATOM 1669 N N . ILE A 1 222 ? -5.141 -0.725 32.944 1.00 90.38 222 ILE A N 1
ATOM 1670 C CA . ILE A 1 222 ? -4.006 -0.487 33.842 1.00 90.38 222 ILE A CA 1
ATOM 1671 C C . ILE A 1 222 ? -2.707 -0.868 33.133 1.00 90.38 222 ILE A C 1
ATOM 1673 O O . ILE A 1 222 ? -2.577 -1.979 32.617 1.00 90.38 222 ILE A O 1
ATOM 1677 N N . LEU A 1 223 ? -1.736 0.042 33.123 1.00 88.88 223 LEU A N 1
ATOM 1678 C CA . LEU A 1 223 ? -0.395 -0.171 32.591 1.00 88.88 223 LEU A CA 1
ATOM 1679 C C . LEU A 1 223 ? 0.512 -0.797 33.647 1.00 88.88 223 LEU A C 1
ATOM 1681 O O . LEU A 1 223 ? 0.882 -0.120 34.602 1.00 88.88 223 LEU A O 1
ATOM 1685 N N . PHE A 1 224 ? 0.917 -2.049 33.459 1.00 89.00 224 PHE A N 1
ATOM 1686 C CA . PHE A 1 224 ? 1.933 -2.708 34.287 1.00 89.00 224 PHE A CA 1
ATOM 1687 C C . PHE A 1 224 ? 3.292 -2.720 33.581 1.00 89.00 224 PHE A C 1
ATOM 1689 O O . PHE A 1 224 ? 3.367 -2.487 32.375 1.00 89.00 224 PHE A O 1
ATOM 1696 N N . GLU A 1 225 ? 4.354 -3.084 34.303 1.00 83.94 225 GLU A N 1
ATOM 1697 C CA . GLU A 1 225 ? 5.690 -3.289 33.717 1.00 83.94 225 GLU A CA 1
ATOM 1698 C C . GLU A 1 225 ? 5.657 -4.338 32.592 1.00 83.94 225 GLU A C 1
ATOM 1700 O O . GLU A 1 225 ? 6.295 -4.184 31.557 1.00 83.94 225 GLU A O 1
ATOM 1705 N N . SER A 1 226 ? 4.826 -5.375 32.756 1.00 78.62 226 SER A N 1
ATOM 1706 C CA . SER A 1 226 ? 4.595 -6.411 31.737 1.00 78.62 226 SER A CA 1
ATOM 1707 C C . SER A 1 226 ? 3.691 -5.981 30.568 1.00 78.62 226 SER A C 1
ATOM 1709 O O . SER A 1 226 ? 3.448 -6.787 29.669 1.00 78.62 226 SER A O 1
ATOM 1711 N N . GLY A 1 227 ? 3.161 -4.753 30.586 1.00 81.56 227 GLY A N 1
ATOM 1712 C CA . GLY A 1 227 ? 2.249 -4.205 29.580 1.00 81.56 227 GLY A CA 1
ATOM 1713 C C . GLY A 1 227 ? 0.856 -3.841 30.114 1.00 81.56 227 GLY A C 1
ATOM 1714 O O . GLY A 1 227 ? 0.511 -4.090 31.272 1.00 81.56 227 GLY A O 1
ATOM 1715 N N . ALA A 1 228 ? 0.035 -3.236 29.251 1.00 85.81 228 ALA A N 1
ATOM 1716 C CA . ALA A 1 228 ? -1.320 -2.800 29.590 1.00 85.81 228 ALA A CA 1
ATOM 1717 C C . ALA A 1 228 ? -2.308 -3.975 29.706 1.00 85.81 228 ALA A C 1
ATOM 1719 O O . ALA A 1 228 ? -2.313 -4.893 28.882 1.00 85.81 228 ALA A O 1
ATOM 1720 N N . ARG A 1 229 ? -3.171 -3.945 30.726 1.00 86.00 229 ARG A N 1
ATOM 1721 C CA . ARG A 1 229 ? -4.193 -4.964 30.997 1.00 86.00 229 ARG A CA 1
ATOM 1722 C C . ARG A 1 229 ? -5.516 -4.317 31.386 1.00 86.00 229 ARG A C 1
ATOM 1724 O O . ARG A 1 229 ? -5.559 -3.444 32.246 1.00 86.00 229 ARG A O 1
ATOM 1731 N N . LYS A 1 230 ? -6.613 -4.829 30.825 1.00 90.38 230 LYS A N 1
ATOM 1732 C CA . LYS A 1 230 ? -7.970 -4.506 31.281 1.00 90.38 230 LYS A CA 1
ATOM 1733 C C . LYS A 1 230 ? -8.359 -5.427 32.435 1.00 90.38 230 LYS A C 1
ATOM 1735 O O . LYS A 1 230 ? -8.420 -6.641 32.245 1.00 90.38 230 LYS A O 1
ATOM 1740 N N . LEU A 1 231 ? -8.624 -4.856 33.604 1.00 86.56 231 LEU A N 1
ATOM 1741 C CA . LEU A 1 231 ? -9.060 -5.570 34.805 1.00 86.56 231 LEU A CA 1
ATOM 1742 C C . LEU A 1 231 ? -10.448 -5.092 35.241 1.00 86.56 231 LEU A C 1
ATOM 1744 O O . LEU A 1 231 ? -10.872 -3.992 34.900 1.00 86.56 231 LEU A O 1
ATOM 1748 N N . VAL A 1 232 ? -11.167 -5.931 35.986 1.00 86.12 232 VAL A N 1
ATOM 1749 C CA . VAL A 1 232 ? -12.450 -5.544 36.593 1.00 86.12 232 VAL A CA 1
ATOM 1750 C C . VAL A 1 232 ? -12.171 -4.561 37.725 1.00 86.12 232 VAL A C 1
ATOM 1752 O O . VAL A 1 232 ? -11.319 -4.846 38.569 1.00 86.12 232 VAL A O 1
ATOM 1755 N N . ALA A 1 233 ? -12.856 -3.422 37.706 1.00 76.56 233 ALA A N 1
ATOM 1756 C CA . ALA A 1 233 ? -12.801 -2.389 38.735 1.00 76.56 233 ALA A CA 1
ATOM 1757 C C . ALA A 1 233 ? -14.073 -1.532 38.637 1.00 76.56 233 ALA A C 1
ATOM 1759 O O . ALA A 1 233 ? -14.431 -1.104 37.536 1.00 76.56 233 ALA A O 1
ATOM 1760 N N . GLY A 1 234 ? -14.767 -1.309 39.752 1.00 61.88 234 GLY A N 1
ATOM 1761 C CA . GLY A 1 234 ? -16.026 -0.554 39.796 1.00 61.88 234 GLY A CA 1
ATOM 1762 C C . GLY A 1 234 ? -16.746 -0.676 41.126 1.00 61.88 234 GLY A C 1
ATOM 1763 O O . GLY A 1 234 ? -16.945 -1.828 41.566 1.00 61.88 234 GLY A O 1
#

Secondary structure (DSSP, 8-state):
--HHHHT-SS-----TTS-HHHHHHHHHTTTSS-SS-HHHHHHHHHHH-TT-HHHHHHHHHHHHHS---TT--HHHHHHHHHHHHHHHTTTTHHHHHHHHHHTTTTT-S--HHHHHHHHHHHHHHT-----HHHHHHHHHHHHHHHHHHHHHHTGGG--SS--SS--S--S----HHHHHHH--S-EEE--TT----TT-EEEETTTEEEEEEEEETTEEEEEETTEEEEEE--

Sequence (234 aa):
MFEDIDDQKSPIEISRDAGDRAVVYAIWTRSAGGRLAVDEAWGVLHARYPDEARFLLLHAYEELLGERSDAWSPSKFLAKVRQVLDTAGGRLNPEARDLLAVAADDLHPLSEEDAGRLERLRSRVGMRAGDADAARKRLQRLASDVVRELHDRTAGGKSIGRTSGHGPAAAPASDWKTAIAAATGARASYSATAKVSAGDVVEHPKFGAGVVISVEPGRANILFESGARKLVAG